Protein AF-A0A947BMR1-F1 (afdb_monomer)

Radius of gyration: 19.48 Å; Cα contacts (8 Å, |Δi|>4): 293; chains: 1; bounding box: 46×39×47 Å

Structure (mmCIF, N/CA/C/O backbone):
data_AF-A0A947BMR1-F1
#
_entry.id   AF-A0A947BMR1-F1
#
loop_
_atom_site.group_PDB
_atom_site.id
_atom_site.type_symbol
_atom_site.label_ato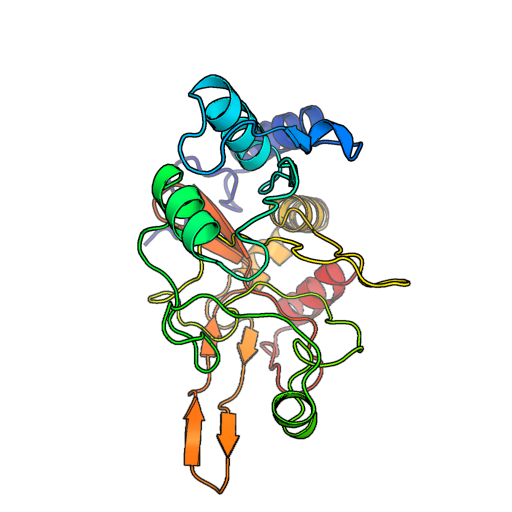m_id
_atom_site.label_alt_id
_atom_site.label_comp_id
_atom_site.label_asym_id
_atom_site.label_entity_id
_atom_site.label_seq_id
_atom_site.pdbx_PDB_ins_code
_atom_site.Cartn_x
_atom_site.Cartn_y
_atom_site.Cartn_z
_atom_site.occupancy
_atom_site.B_iso_or_equiv
_atom_site.auth_seq_id
_atom_site.auth_comp_id
_atom_site.auth_asym_id
_atom_site.auth_atom_id
_atom_site.pdbx_PDB_model_num
ATOM 1 N N . MET A 1 1 ? 6.492 15.135 -19.370 1.00 41.31 1 MET A N 1
ATOM 2 C CA . MET A 1 1 ? 6.427 15.771 -18.036 1.00 41.31 1 MET A CA 1
ATOM 3 C C . MET A 1 1 ? 7.288 14.929 -17.127 1.00 41.31 1 MET A C 1
ATOM 5 O O . MET A 1 1 ? 7.218 13.714 -17.271 1.00 41.31 1 MET A O 1
ATOM 9 N N . ASN A 1 2 ? 8.126 15.537 -16.286 1.00 49.12 2 ASN A N 1
ATOM 10 C CA . ASN A 1 2 ? 8.910 14.772 -15.316 1.00 49.12 2 ASN A CA 1
ATOM 11 C C . ASN A 1 2 ? 7.939 13.950 -14.462 1.00 49.12 2 ASN A C 1
ATOM 13 O O . ASN A 1 2 ? 6.995 14.509 -13.910 1.00 49.12 2 ASN A O 1
ATOM 17 N N . GLN A 1 3 ? 8.139 12.631 -14.426 1.00 71.06 3 GLN A N 1
ATOM 18 C CA . GLN A 1 3 ? 7.319 11.690 -13.655 1.00 71.06 3 GLN A CA 1
ATOM 19 C C . GLN A 1 3 ? 7.464 11.914 -12.139 1.00 71.06 3 GLN A C 1
ATOM 21 O O . GLN A 1 3 ? 6.639 11.432 -11.373 1.00 71.06 3 GLN A O 1
ATOM 26 N N . TYR A 1 4 ? 8.480 12.677 -11.724 1.00 85.06 4 TYR A N 1
ATOM 27 C CA . TYR A 1 4 ? 8.869 12.869 -10.334 1.00 85.06 4 TYR A CA 1
ATOM 28 C C . TYR A 1 4 ? 8.969 14.361 -9.973 1.00 85.06 4 TYR A C 1
ATOM 30 O O . TYR A 1 4 ? 9.432 15.156 -10.804 1.00 85.06 4 TYR A O 1
ATOM 38 N N . PRO A 1 5 ? 8.593 14.747 -8.740 1.00 87.00 5 PRO A N 1
ATOM 39 C CA . PRO A 1 5 ? 8.895 16.062 -8.171 1.00 87.00 5 PRO A CA 1
ATOM 40 C C . PRO A 1 5 ? 10.403 16.395 -8.165 1.00 87.00 5 PRO A C 1
ATOM 42 O O . PRO A 1 5 ? 11.251 15.504 -8.120 1.00 87.00 5 PRO A O 1
ATOM 45 N N . GLU A 1 6 ? 10.749 17.692 -8.180 1.00 78.50 6 GLU A N 1
ATOM 46 C CA . GLU A 1 6 ? 12.112 18.222 -8.427 1.00 78.50 6 GLU A CA 1
ATOM 47 C C . GLU A 1 6 ? 13.196 17.711 -7.452 1.00 78.50 6 GLU A C 1
ATOM 49 O O . GLU A 1 6 ? 14.363 17.642 -7.819 1.00 78.50 6 GLU A O 1
ATOM 54 N N . ASN A 1 7 ? 12.824 17.273 -6.245 1.00 89.12 7 ASN A N 1
ATOM 55 C CA . ASN A 1 7 ? 13.747 16.734 -5.235 1.00 89.12 7 ASN A CA 1
ATOM 56 C C . ASN A 1 7 ? 13.321 15.361 -4.696 1.00 89.12 7 ASN A C 1
ATOM 58 O O . ASN A 1 7 ? 13.707 14.984 -3.590 1.00 89.12 7 ASN A O 1
ATOM 62 N N . SER A 1 8 ? 12.524 14.627 -5.471 1.00 94.12 8 SER A N 1
ATOM 63 C CA . SER A 1 8 ? 11.959 13.356 -5.031 1.00 94.12 8 SER A CA 1
ATOM 64 C C . SER A 1 8 ? 13.049 12.323 -4.722 1.00 94.12 8 SER A C 1
ATOM 66 O O . SER A 1 8 ? 13.906 12.078 -5.584 1.00 94.12 8 SER A O 1
ATOM 68 N N . PRO A 1 9 ? 13.009 11.646 -3.556 1.00 96.38 9 PRO A N 1
ATOM 69 C CA . PRO A 1 9 ? 13.865 10.492 -3.298 1.00 96.38 9 PRO A CA 1
ATOM 70 C C . PRO A 1 9 ? 13.486 9.296 -4.176 1.00 96.38 9 PRO A C 1
ATOM 72 O O . PRO A 1 9 ? 14.260 8.347 -4.274 1.00 96.38 9 PRO A O 1
ATOM 75 N N . PHE A 1 10 ? 12.324 9.338 -4.831 1.00 95.88 10 PHE A N 1
ATOM 76 C CA . PHE A 1 10 ? 11.832 8.303 -5.731 1.00 95.88 10 PHE A CA 1
ATOM 77 C C . PHE A 1 10 ? 12.218 8.547 -7.197 1.00 95.88 10 PHE A C 1
ATOM 79 O O . PHE A 1 10 ? 11.974 7.694 -8.041 1.00 95.88 10 PHE A O 1
ATOM 86 N N . ASN A 1 11 ? 12.866 9.674 -7.512 1.00 92.38 11 ASN A N 1
ATOM 87 C CA . ASN A 1 11 ? 13.465 9.878 -8.827 1.00 92.38 11 ASN A CA 1
ATOM 88 C C . ASN A 1 11 ? 14.727 8.991 -8.973 1.00 92.38 11 ASN A C 1
ATOM 90 O O . ASN A 1 11 ? 15.665 9.156 -8.175 1.00 92.38 11 ASN A O 1
ATOM 94 N N . PRO A 1 12 ? 14.795 8.082 -9.969 1.00 87.50 12 PRO A N 1
ATOM 95 C CA . PRO A 1 12 ? 15.972 7.243 -10.214 1.00 87.50 12 PRO A CA 1
ATOM 96 C C . PRO A 1 12 ? 17.262 8.046 -10.428 1.00 87.50 12 PRO A C 1
ATOM 98 O O . PRO A 1 12 ? 18.316 7.640 -9.943 1.00 87.50 12 PRO A O 1
ATOM 101 N N . ASP A 1 13 ? 17.166 9.236 -11.029 1.00 89.94 13 ASP A N 1
ATOM 102 C CA . ASP A 1 13 ? 18.317 10.106 -11.310 1.00 89.94 13 ASP A CA 1
ATOM 103 C C . ASP A 1 13 ? 18.795 10.919 -10.088 1.00 89.94 13 ASP A C 1
ATOM 105 O O . ASP A 1 13 ? 19.852 11.554 -10.131 1.00 89.94 13 ASP A O 1
ATOM 109 N N . ASN A 1 14 ? 18.036 10.935 -8.983 1.00 94.06 14 ASN A N 1
ATOM 110 C CA . ASN A 1 14 ? 18.360 11.724 -7.789 1.00 94.06 14 ASN A CA 1
ATOM 111 C C . ASN A 1 14 ? 18.933 10.862 -6.658 1.00 94.06 14 ASN A C 1
ATOM 113 O O . ASN A 1 14 ? 18.299 10.620 -5.627 1.00 94.06 14 ASN A O 1
ATOM 117 N N . GLU A 1 15 ? 20.172 10.418 -6.847 1.00 95.38 15 GLU A N 1
ATOM 118 C CA . GLU A 1 15 ? 20.857 9.544 -5.892 1.00 95.38 15 GLU A CA 1
ATOM 119 C C . GLU A 1 15 ? 21.044 10.197 -4.512 1.00 95.38 15 GLU A C 1
ATOM 121 O O . GLU A 1 15 ? 20.886 9.552 -3.478 1.00 95.38 15 GLU A O 1
ATOM 126 N N . SER A 1 16 ? 21.322 11.503 -4.461 1.00 97.06 16 SER A N 1
ATOM 127 C CA . SER A 1 16 ? 21.524 12.195 -3.182 1.00 97.06 16 SER A CA 1
ATOM 128 C C . SER A 1 16 ? 20.248 12.239 -2.337 1.00 97.06 16 SER A C 1
ATOM 130 O O . SER A 1 16 ? 20.323 12.039 -1.121 1.00 97.06 16 SER A O 1
ATOM 132 N N . ALA A 1 17 ? 19.089 12.512 -2.948 1.00 97.00 17 ALA A N 1
ATOM 133 C CA . ALA A 1 17 ? 17.812 12.503 -2.234 1.00 97.00 17 ALA A CA 1
ATOM 134 C C . ALA A 1 17 ? 17.467 11.089 -1.756 1.00 97.00 17 ALA A C 1
ATOM 136 O O . ALA A 1 17 ? 17.065 10.912 -0.604 1.00 97.00 17 ALA A O 1
ATOM 137 N N . TYR A 1 18 ? 17.708 10.083 -2.602 1.00 97.69 18 TYR A N 1
ATOM 138 C CA . TYR A 1 18 ? 17.521 8.681 -2.248 1.00 97.69 18 TYR A CA 1
ATOM 139 C C . TYR A 1 18 ? 18.357 8.265 -1.040 1.00 97.69 18 TYR A C 1
ATOM 141 O O . TYR A 1 18 ? 17.801 7.756 -0.073 1.00 97.69 18 TYR A O 1
ATOM 149 N N . LEU A 1 19 ? 19.668 8.519 -1.042 1.00 98.06 19 LEU A N 1
ATOM 150 C CA . LEU A 1 19 ? 20.550 8.116 0.057 1.00 98.06 19 LEU A CA 1
ATOM 151 C C . LEU A 1 19 ? 20.174 8.788 1.384 1.00 98.06 19 LEU A C 1
ATOM 153 O O . LEU A 1 19 ? 20.246 8.152 2.441 1.00 98.06 19 LEU A O 1
ATOM 157 N N . HIS A 1 20 ? 19.742 10.052 1.340 1.00 98.00 20 HIS A N 1
ATOM 158 C CA . HIS A 1 20 ? 19.253 10.757 2.523 1.00 98.00 20 HIS A CA 1
ATOM 159 C C . HIS A 1 20 ? 17.955 10.134 3.054 1.00 98.00 20 HIS A C 1
ATOM 161 O O . HIS A 1 20 ? 17.880 9.771 4.230 1.00 98.00 20 HIS A O 1
ATOM 167 N N . TRP A 1 21 ? 16.960 9.956 2.181 1.00 97.56 21 TRP A N 1
ATOM 168 C CA . TRP A 1 21 ? 15.691 9.317 2.527 1.00 97.56 21 TRP A CA 1
ATOM 169 C C . TRP A 1 21 ? 15.897 7.895 3.052 1.00 97.56 21 TRP A C 1
ATOM 171 O O . TRP A 1 21 ? 15.414 7.575 4.132 1.00 97.56 21 TRP A O 1
ATOM 181 N N . ARG A 1 22 ? 16.694 7.079 2.357 1.00 98.12 22 ARG A N 1
ATOM 182 C CA . ARG A 1 22 ? 17.047 5.702 2.725 1.00 98.12 22 ARG A CA 1
ATOM 183 C C . ARG A 1 22 ? 17.645 5.636 4.124 1.00 98.12 22 ARG A C 1
ATOM 185 O O . ARG A 1 22 ? 17.226 4.815 4.934 1.00 98.12 22 ARG A O 1
ATOM 192 N N . THR A 1 23 ? 18.618 6.500 4.418 1.00 98.31 23 THR A N 1
ATOM 193 C CA . THR A 1 23 ? 19.263 6.548 5.739 1.00 98.31 23 THR A CA 1
ATOM 194 C C . THR A 1 23 ? 18.242 6.853 6.831 1.00 98.31 23 THR A C 1
ATOM 196 O O . THR A 1 23 ? 18.197 6.152 7.840 1.00 98.31 23 THR A O 1
ATOM 199 N N . ASN A 1 24 ? 17.383 7.850 6.610 1.00 97.19 24 ASN A N 1
ATOM 200 C CA . ASN A 1 24 ? 16.339 8.212 7.565 1.00 97.19 24 ASN A CA 1
ATOM 201 C C . ASN A 1 24 ? 15.288 7.103 7.715 1.00 97.19 24 ASN A C 1
ATOM 203 O O . ASN A 1 24 ? 14.894 6.797 8.838 1.00 97.19 24 ASN A O 1
ATOM 207 N N . LYS A 1 25 ? 14.854 6.485 6.611 1.00 97.31 25 LYS A N 1
ATOM 208 C CA . LYS A 1 25 ? 13.867 5.402 6.596 1.00 97.31 25 LYS A CA 1
ATOM 209 C C . LYS A 1 25 ? 14.371 4.212 7.403 1.00 97.31 25 LYS A C 1
ATOM 211 O O . LYS A 1 25 ? 13.710 3.806 8.347 1.00 97.31 25 LYS A O 1
ATOM 216 N N . LEU A 1 26 ? 15.580 3.724 7.114 1.00 97.31 26 LEU A N 1
ATOM 217 C CA . LEU A 1 26 ? 16.174 2.585 7.823 1.00 97.31 26 LEU A CA 1
ATOM 218 C C . LEU A 1 26 ? 16.438 2.875 9.306 1.00 97.31 26 LEU A C 1
ATOM 220 O O . LEU A 1 26 ? 16.263 1.987 10.133 1.00 97.31 26 LEU A O 1
ATOM 224 N N . ALA A 1 27 ? 16.845 4.099 9.655 1.00 96.88 27 ALA A N 1
ATOM 225 C CA . ALA A 1 27 ? 17.116 4.470 11.045 1.00 96.88 27 ALA A CA 1
ATOM 226 C C . ALA A 1 27 ? 15.850 4.568 11.914 1.00 96.88 27 ALA A C 1
ATOM 228 O O . ALA A 1 27 ? 15.947 4.434 13.131 1.00 96.88 27 ALA A O 1
ATOM 229 N N . ASN A 1 28 ? 14.687 4.820 11.304 1.00 95.31 28 ASN A N 1
ATOM 230 C CA . ASN A 1 28 ? 13.420 5.035 12.008 1.00 95.31 28 ASN A CA 1
ATOM 231 C C . ASN A 1 28 ? 12.367 3.950 11.721 1.00 95.31 28 ASN A C 1
ATOM 233 O O . ASN A 1 28 ? 11.241 4.069 12.201 1.00 95.31 28 ASN A O 1
ATOM 237 N N . HIS A 1 29 ? 12.691 2.925 10.925 1.00 96.44 29 HIS A N 1
ATOM 238 C CA . HIS A 1 29 ? 11.741 1.867 10.596 1.00 96.44 29 HIS A CA 1
ATOM 239 C C . HIS A 1 29 ? 11.467 0.998 11.837 1.00 96.44 29 HIS A C 1
ATOM 241 O O . HIS A 1 29 ? 12.424 0.516 12.449 1.00 96.44 29 HIS A O 1
ATOM 247 N N . PRO A 1 30 ? 10.194 0.742 12.187 1.00 95.31 30 PRO A N 1
ATOM 248 C CA . PRO A 1 30 ? 9.838 -0.115 13.309 1.00 95.31 30 PRO A CA 1
ATOM 249 C C . PRO A 1 30 ? 10.407 -1.530 13.171 1.00 95.31 30 PRO A C 1
ATOM 251 O O . PRO A 1 30 ? 10.386 -2.118 12.086 1.00 95.31 30 PRO A O 1
ATOM 254 N N . VAL A 1 31 ? 10.896 -2.097 14.269 1.00 93.88 31 VAL A N 1
ATOM 255 C CA . VAL A 1 31 ? 11.492 -3.446 14.317 1.00 93.88 31 VAL A CA 1
ATOM 256 C C . VAL A 1 31 ? 10.708 -4.416 15.197 1.00 93.88 31 VAL A C 1
ATOM 258 O O . VAL A 1 31 ? 10.936 -5.624 15.125 1.00 93.88 31 VAL A O 1
ATOM 261 N N . VAL A 1 32 ? 9.764 -3.914 15.998 1.00 94.69 32 VAL A N 1
ATOM 262 C CA . VAL A 1 32 ? 8.856 -4.725 16.824 1.00 94.69 32 VAL A CA 1
ATOM 263 C C . VAL A 1 32 ? 7.409 -4.250 16.701 1.00 94.69 32 VAL A C 1
ATOM 265 O O . VAL A 1 32 ? 7.134 -3.101 16.361 1.00 94.69 32 VAL A O 1
ATOM 268 N N . PHE A 1 33 ? 6.461 -5.142 16.983 1.00 92.25 33 PHE A N 1
ATOM 269 C CA . PHE A 1 33 ? 5.030 -4.876 16.820 1.00 92.25 33 PHE A CA 1
ATOM 270 C C . PHE A 1 33 ? 4.537 -3.704 17.683 1.00 92.25 33 PHE A C 1
ATOM 272 O O . PHE A 1 33 ? 3.719 -2.899 17.242 1.00 92.25 33 PHE A O 1
ATOM 279 N N . GLU A 1 34 ? 5.051 -3.577 18.904 1.00 95.88 34 GLU A N 1
ATOM 280 C CA . GLU A 1 34 ? 4.648 -2.557 19.874 1.00 95.88 34 GLU A CA 1
ATOM 281 C C . GLU A 1 34 ? 4.950 -1.135 19.384 1.00 95.88 34 GLU A C 1
ATOM 283 O O . GLU A 1 34 ? 4.245 -0.191 19.739 1.00 95.88 34 GLU A O 1
ATOM 288 N N . GLU A 1 35 ? 5.947 -0.975 18.513 1.00 96.19 35 GLU A N 1
ATOM 289 C CA . GLU A 1 35 ? 6.266 0.304 17.876 1.00 96.19 35 GLU A CA 1
ATOM 290 C C . GLU A 1 35 ? 5.202 0.729 16.857 1.00 96.19 35 GLU A C 1
ATOM 292 O O . GLU A 1 35 ? 5.144 1.904 16.503 1.00 96.19 35 GLU A O 1
ATOM 297 N N . LEU A 1 36 ? 4.303 -0.169 16.442 1.00 96.44 36 LEU A N 1
ATOM 298 C CA . LEU A 1 36 ? 3.161 0.133 15.574 1.00 96.44 36 LEU A CA 1
ATOM 299 C C . LEU A 1 36 ? 1.854 0.346 16.344 1.00 96.44 36 LEU A C 1
ATOM 301 O O . LEU A 1 36 ? 0.910 0.894 15.776 1.00 96.44 36 LEU A O 1
ATOM 305 N N . LEU A 1 37 ? 1.788 -0.070 17.611 1.00 97.75 37 LEU A N 1
ATOM 306 C CA . LEU A 1 37 ? 0.548 -0.108 18.381 1.00 97.75 37 LEU A CA 1
ATOM 307 C C . LEU A 1 37 ? 0.193 1.261 18.987 1.00 97.75 37 LEU A C 1
ATOM 309 O O . LEU A 1 37 ? 1.026 1.918 19.613 1.00 97.75 37 LEU A O 1
ATOM 313 N N . VAL A 1 38 ? -1.067 1.670 18.842 1.00 98.19 38 VAL A N 1
ATOM 314 C CA . VAL A 1 38 ? -1.667 2.835 19.510 1.00 98.19 38 VAL A CA 1
ATOM 315 C C . VAL A 1 38 ? -2.972 2.418 20.176 1.00 98.19 38 VAL A C 1
ATOM 317 O O . VAL A 1 38 ? -3.867 1.877 19.529 1.00 98.19 38 VAL A O 1
ATOM 320 N N . ASN A 1 39 ? -3.110 2.700 21.467 1.00 97.81 39 ASN A N 1
ATOM 321 C CA . ASN A 1 39 ? -4.391 2.545 22.147 1.00 97.81 39 ASN A CA 1
ATOM 322 C C . ASN A 1 39 ? -5.248 3.782 21.881 1.00 97.81 39 ASN A C 1
ATOM 324 O O . ASN A 1 39 ? -4.783 4.896 22.103 1.00 97.81 39 ASN A O 1
ATOM 328 N N . ILE A 1 40 ? -6.478 3.574 21.420 1.00 97.31 40 ILE A N 1
ATOM 329 C CA . ILE A 1 40 ? -7.480 4.623 21.241 1.00 97.31 40 ILE A CA 1
ATOM 330 C C . ILE A 1 40 ? -8.558 4.421 22.307 1.00 97.31 40 ILE A C 1
ATOM 332 O O . ILE A 1 40 ? -9.222 3.381 22.351 1.00 97.31 40 ILE A O 1
ATOM 336 N N . GLU A 1 41 ? -8.753 5.420 23.162 1.00 95.12 41 GLU A N 1
ATOM 337 C CA . GLU A 1 41 ? -9.757 5.376 24.228 1.00 95.12 41 GLU A CA 1
ATOM 338 C C . GLU A 1 41 ? -11.183 5.515 23.681 1.00 95.12 41 GLU A C 1
ATOM 340 O O . GLU A 1 41 ? -12.081 4.790 24.113 1.00 95.12 41 GLU A O 1
ATOM 345 N N . ASN A 1 42 ? -11.398 6.415 22.714 1.00 93.06 42 ASN A N 1
ATOM 346 C CA . ASN A 1 42 ? -12.702 6.637 22.091 1.00 93.06 42 ASN A CA 1
ATOM 347 C C . ASN A 1 42 ? -12.588 6.751 20.558 1.00 93.06 42 ASN A C 1
ATOM 349 O O . ASN A 1 42 ? -12.184 7.802 20.061 1.00 93.06 42 ASN A O 1
ATOM 353 N N . PRO A 1 43 ? -12.998 5.730 19.778 1.00 92.62 43 PRO A N 1
ATOM 354 C CA . PRO A 1 43 ? -12.886 5.774 18.318 1.00 92.62 43 PRO A CA 1
ATOM 355 C C . PRO A 1 43 ? -13.783 6.831 17.657 1.00 92.62 43 PRO A C 1
ATOM 357 O O . PRO A 1 43 ? -13.511 7.233 16.530 1.00 92.62 43 PRO A O 1
ATOM 360 N N . PHE A 1 44 ? -14.817 7.324 18.346 1.00 93.25 44 PHE A N 1
ATOM 361 C CA . PHE A 1 44 ? -15.689 8.392 17.844 1.00 93.25 44 PHE A CA 1
ATOM 362 C C . PHE A 1 44 ? -15.121 9.801 18.078 1.00 93.25 44 PHE A C 1
ATOM 364 O O . PHE A 1 44 ? -15.652 10.771 17.546 1.00 93.25 44 PHE A O 1
ATOM 371 N N . ALA A 1 45 ? -14.084 9.928 18.909 1.00 95.06 45 ALA A N 1
ATOM 372 C CA . ALA A 1 45 ? -13.436 11.196 19.224 1.00 95.06 45 ALA A CA 1
ATOM 373 C C . ALA A 1 45 ? -11.982 10.937 19.641 1.00 95.06 45 ALA A C 1
ATOM 375 O O . ALA A 1 45 ? -11.638 11.006 20.824 1.00 95.06 45 ALA A O 1
ATO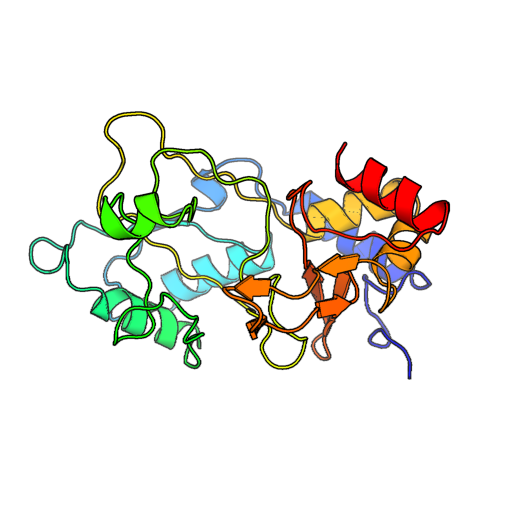M 376 N N . VAL A 1 46 ? -11.151 10.603 18.656 1.00 97.31 46 VAL A N 1
ATOM 377 C CA . VAL A 1 46 ? -9.716 10.375 18.826 1.00 97.31 46 VAL A CA 1
ATOM 378 C C . VAL A 1 46 ? -9.068 11.680 19.279 1.00 97.31 46 VAL A C 1
ATOM 380 O O . VAL A 1 46 ? -9.252 12.729 18.658 1.00 97.31 46 VAL A O 1
ATOM 383 N N . SER A 1 47 ? -8.311 11.626 20.369 1.00 98.38 47 SER A N 1
ATOM 384 C CA . SER A 1 47 ? -7.584 12.791 20.871 1.00 98.38 47 SER A CA 1
ATOM 385 C C . SER A 1 47 ? -6.469 13.213 19.912 1.00 98.38 47 SER A C 1
ATOM 387 O O . SER A 1 47 ? -5.924 12.399 19.164 1.00 98.38 47 SER A O 1
ATOM 389 N N . ASP A 1 48 ? -6.054 14.481 19.982 1.00 98.25 48 ASP A N 1
ATOM 390 C CA . ASP A 1 48 ? -4.935 14.985 19.173 1.00 98.25 48 ASP A CA 1
ATOM 391 C C . ASP A 1 48 ? -3.648 14.177 19.399 1.00 98.25 48 ASP A C 1
ATOM 393 O O . ASP A 1 48 ? -2.883 13.943 18.465 1.00 98.25 48 ASP A O 1
ATOM 397 N N . GLN A 1 49 ? -3.429 13.700 20.628 1.00 98.44 49 GLN A N 1
ATOM 398 C CA . GLN A 1 49 ? -2.273 12.878 20.971 1.00 98.44 49 GLN A CA 1
ATOM 399 C C . GLN A 1 49 ? -2.324 11.500 20.296 1.00 98.44 49 GLN A C 1
ATOM 401 O O . GLN A 1 49 ? -1.339 11.090 19.685 1.00 98.44 49 GLN A O 1
ATOM 406 N N . GLU A 1 50 ? -3.452 10.791 20.379 1.00 98.50 50 GLU A N 1
ATOM 407 C CA . GLU A 1 50 ? -3.635 9.483 19.726 1.00 98.50 50 GLU A CA 1
ATOM 408 C C . GLU A 1 50 ? -3.548 9.618 18.200 1.00 98.50 50 GLU A C 1
ATOM 410 O O . GLU A 1 50 ? -2.880 8.828 17.530 1.00 98.50 50 GLU A O 1
ATOM 415 N N . LYS A 1 51 ? -4.162 10.669 17.646 1.00 98.19 51 LYS A N 1
ATOM 416 C CA . LYS A 1 51 ? -4.114 10.975 16.215 1.00 98.19 51 LYS A CA 1
ATOM 417 C C . LYS A 1 51 ? -2.686 11.236 15.744 1.00 98.19 51 LYS A C 1
ATOM 419 O O . LYS A 1 51 ? -2.279 10.682 14.725 1.00 98.19 51 LYS A O 1
ATOM 424 N N . GLN A 1 52 ? -1.916 12.036 16.482 1.00 98.25 52 GLN A N 1
ATOM 425 C CA . GLN A 1 52 ? -0.517 12.300 16.153 1.00 98.25 52 GLN A CA 1
ATOM 426 C C . GLN A 1 52 ? 0.319 11.015 16.199 1.00 98.25 52 GLN A C 1
ATOM 428 O O . GLN A 1 52 ? 1.075 10.760 15.267 1.00 98.25 52 GLN A O 1
ATOM 433 N N . GLN A 1 53 ? 0.128 10.164 17.213 1.00 98.12 53 GLN A N 1
ATOM 434 C CA . GLN A 1 53 ? 0.832 8.879 17.310 1.00 98.12 53 GLN A CA 1
ATOM 435 C C . GLN A 1 53 ? 0.554 7.962 16.115 1.00 98.12 53 GLN A C 1
ATOM 437 O O . 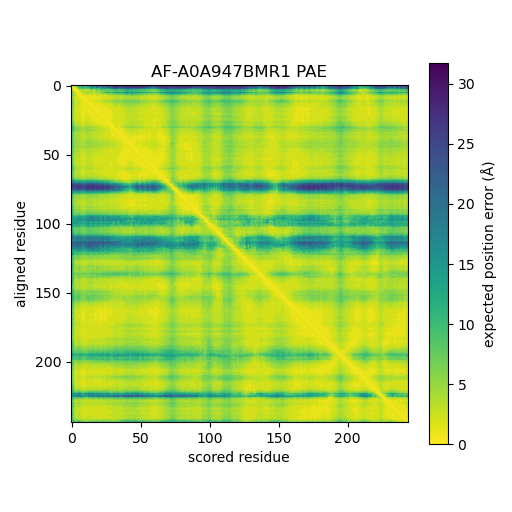GLN A 1 53 ? 1.479 7.339 15.598 1.00 98.12 53 GLN A O 1
ATOM 442 N N . LEU A 1 54 ? -0.700 7.879 15.661 1.00 98.25 54 LEU A N 1
ATOM 443 C CA . LEU A 1 54 ? -1.062 7.101 14.474 1.00 98.25 54 LEU A CA 1
ATOM 444 C C . LEU A 1 54 ? -0.411 7.674 13.212 1.00 98.25 54 LEU A C 1
ATOM 446 O O . LEU A 1 54 ? 0.193 6.933 12.440 1.00 98.25 54 LEU A O 1
ATOM 450 N N . LEU A 1 55 ? -0.492 8.992 13.021 1.00 97.31 55 LEU A N 1
ATOM 451 C CA . LEU A 1 55 ? 0.085 9.665 11.856 1.00 97.31 55 LEU A CA 1
ATOM 452 C C . LEU A 1 55 ? 1.611 9.552 11.808 1.00 97.31 55 LEU A C 1
ATOM 454 O O . LEU A 1 55 ? 2.163 9.380 10.725 1.00 97.31 55 LEU A O 1
ATOM 458 N N . ASP A 1 56 ? 2.295 9.630 12.948 1.00 96.69 56 ASP A N 1
ATOM 459 C CA . ASP A 1 56 ? 3.752 9.489 13.012 1.00 96.69 56 ASP A CA 1
ATOM 460 C C . ASP A 1 56 ? 4.196 8.087 12.589 1.00 96.69 56 ASP A C 1
ATOM 462 O O . ASP A 1 56 ? 5.121 7.952 11.790 1.00 96.69 56 ASP A O 1
ATOM 466 N N . LYS A 1 57 ? 3.485 7.047 13.038 1.00 97.31 57 LYS A N 1
ATOM 467 C CA . LYS A 1 57 ? 3.753 5.657 12.639 1.00 97.31 57 LYS A CA 1
ATOM 468 C C . LYS A 1 57 ? 3.490 5.434 11.149 1.00 97.31 57 LYS A C 1
ATOM 470 O O . LYS A 1 57 ? 4.348 4.888 10.457 1.00 97.31 57 LYS A O 1
ATOM 475 N N . ILE A 1 58 ? 2.367 5.947 10.633 1.00 96.31 58 ILE A N 1
ATOM 476 C CA . ILE A 1 58 ? 2.040 5.880 9.199 1.00 96.31 58 ILE A CA 1
ATOM 477 C C . ILE A 1 58 ? 3.120 6.580 8.366 1.00 96.31 58 ILE A C 1
ATOM 479 O O . ILE A 1 58 ? 3.564 6.029 7.368 1.00 96.31 58 ILE A O 1
ATOM 483 N N . LYS A 1 59 ? 3.614 7.748 8.789 1.00 94.19 59 LYS A N 1
ATOM 484 C CA . LYS A 1 59 ? 4.720 8.433 8.096 1.00 94.19 59 LYS A CA 1
ATOM 485 C C . LYS A 1 59 ? 6.033 7.650 8.139 1.00 94.19 59 LYS A C 1
ATOM 487 O O . LYS A 1 59 ? 6.823 7.742 7.209 1.00 94.19 59 LYS A O 1
ATOM 492 N N . GLN A 1 60 ? 6.292 6.913 9.217 1.00 94.44 60 GLN A N 1
ATOM 493 C CA . GLN A 1 60 ? 7.525 6.138 9.370 1.00 94.44 60 GLN A CA 1
ATOM 494 C C . GLN A 1 60 ? 7.520 4.856 8.530 1.00 94.44 60 GLN A C 1
ATOM 496 O O . GLN A 1 60 ? 8.549 4.521 7.946 1.00 94.44 60 GLN A O 1
ATOM 501 N N . CYS A 1 61 ? 6.389 4.149 8.443 1.00 95.62 61 CYS A N 1
ATOM 502 C CA . CYS A 1 61 ? 6.337 2.790 7.880 1.00 95.62 61 CYS A CA 1
ATOM 503 C C . CYS A 1 61 ? 5.071 2.455 7.069 1.00 95.62 61 CYS A C 1
ATOM 505 O O . CYS A 1 61 ? 4.733 1.287 6.892 1.00 95.62 61 CYS A O 1
ATOM 507 N N . ASN A 1 62 ? 4.339 3.470 6.604 1.00 96.69 62 ASN A N 1
ATOM 508 C CA . ASN A 1 62 ? 3.105 3.346 5.818 1.00 96.69 62 ASN A CA 1
ATOM 509 C C . ASN A 1 62 ? 1.940 2.618 6.514 1.00 96.69 62 ASN A C 1
ATOM 511 O O . ASN A 1 62 ? 0.924 2.324 5.885 1.00 96.69 62 ASN A O 1
ATOM 515 N N . MET A 1 63 ? 2.037 2.362 7.822 1.00 96.62 63 MET A N 1
ATOM 516 C CA . MET A 1 63 ? 0.979 1.713 8.594 1.00 96.62 63 MET A CA 1
ATOM 517 C C . MET A 1 63 ? 0.990 2.102 10.075 1.00 96.62 63 MET A C 1
ATOM 519 O O . MET A 1 63 ? 1.978 2.593 10.614 1.00 96.62 63 MET A O 1
ATOM 523 N N . ALA A 1 64 ? -0.129 1.838 10.744 1.00 97.62 64 ALA A N 1
ATOM 524 C CA . ALA A 1 64 ? -0.234 1.823 12.196 1.00 97.62 64 ALA A CA 1
ATOM 525 C C . ALA A 1 64 ? -1.252 0.758 12.615 1.00 97.62 64 ALA A C 1
ATOM 527 O O . ALA A 1 64 ? -2.201 0.473 11.882 1.00 97.62 64 ALA A O 1
ATOM 528 N N . ILE A 1 65 ? -1.069 0.188 13.804 1.00 97.31 65 ILE A N 1
ATOM 529 C CA . ILE A 1 65 ? -2.017 -0.741 14.414 1.00 97.31 65 ILE A CA 1
ATOM 530 C C . ILE A 1 65 ? -2.681 -0.018 15.573 1.00 97.31 65 ILE A C 1
ATOM 532 O O . ILE A 1 65 ? -2.005 0.528 16.439 1.00 97.31 65 ILE A O 1
ATOM 536 N N . TYR A 1 66 ? -4.007 -0.013 15.610 1.00 97.06 66 TYR A N 1
ATOM 537 C CA . TYR A 1 66 ? -4.737 0.560 16.730 1.00 97.06 66 TYR A CA 1
ATOM 538 C C . TYR A 1 66 ? -5.456 -0.519 17.529 1.00 97.06 66 TYR A C 1
ATOM 540 O O . TYR A 1 66 ? -5.845 -1.563 17.002 1.00 97.06 66 TYR A O 1
ATOM 548 N N . GLN A 1 67 ? -5.661 -0.237 18.809 1.00 95.88 67 GLN A N 1
ATOM 549 C CA . GLN A 1 67 ? -6.445 -1.063 19.709 1.00 95.88 67 GLN A CA 1
ATOM 550 C C . GLN A 1 67 ? -7.483 -0.198 20.417 1.00 95.88 67 GLN A C 1
ATOM 552 O O . GLN A 1 67 ? -7.171 0.874 20.927 1.00 95.88 67 GLN A O 1
ATOM 557 N N . ILE A 1 68 ? -8.722 -0.684 20.453 1.00 93.12 68 ILE A N 1
ATOM 558 C CA . ILE A 1 68 ? -9.824 -0.086 21.211 1.00 93.12 68 ILE A CA 1
ATOM 559 C C . ILE A 1 68 ? -10.329 -1.079 22.250 1.00 93.12 68 ILE A C 1
ATOM 561 O O . ILE A 1 68 ? -10.160 -2.294 22.110 1.00 93.12 68 ILE A O 1
ATOM 565 N N . LYS A 1 69 ? -10.995 -0.566 23.285 1.00 89.00 69 LYS A N 1
ATOM 566 C CA . LYS A 1 69 ? -11.792 -1.410 24.181 1.00 89.00 69 LYS A CA 1
ATOM 567 C C . LYS A 1 69 ? -12.949 -2.040 23.387 1.00 89.00 69 LYS A C 1
ATOM 569 O O . LYS A 1 69 ? -13.498 -1.368 22.511 1.00 89.00 69 LYS A O 1
ATOM 574 N N . PRO A 1 70 ? -13.339 -3.295 23.683 1.00 81.94 70 PRO A N 1
ATOM 575 C CA . PRO A 1 70 ? -14.484 -3.921 23.034 1.00 81.94 70 PRO A CA 1
ATOM 576 C C . PRO A 1 70 ? -15.724 -3.032 23.122 1.00 81.94 70 PRO A C 1
ATOM 578 O O . PRO A 1 70 ? -16.111 -2.586 24.203 1.00 81.94 70 PRO A O 1
ATOM 581 N N . LEU A 1 71 ? -16.359 -2.781 21.980 1.00 77.12 71 LEU A N 1
ATOM 582 C CA . LEU A 1 71 ? -17.590 -2.007 21.928 1.00 77.12 71 LEU A CA 1
ATOM 583 C C . LEU A 1 71 ? -18.761 -2.926 22.305 1.00 77.12 71 LEU A C 1
ATOM 585 O O . LEU A 1 71 ? -19.394 -3.527 21.440 1.00 77.12 71 LEU A O 1
ATOM 589 N N . GLU A 1 72 ? -19.054 -3.050 23.603 1.00 66.62 72 GLU A N 1
ATOM 590 C CA . GLU A 1 72 ? -20.045 -3.997 24.160 1.00 66.62 72 GLU A CA 1
ATOM 591 C C . GLU A 1 72 ? -21.457 -3.904 23.536 1.00 66.62 72 GLU A C 1
ATOM 593 O O . GLU A 1 72 ? -22.239 -4.846 23.645 1.00 66.62 72 GLU A O 1
ATOM 598 N N . LYS A 1 73 ? -21.797 -2.789 22.868 1.00 58.44 73 LYS A N 1
ATOM 599 C CA . LYS A 1 73 ? -23.101 -2.550 22.218 1.00 58.44 73 LYS A CA 1
ATOM 600 C C . LYS A 1 73 ? -23.060 -2.412 20.689 1.00 58.44 73 LYS A C 1
ATOM 602 O O . LYS A 1 73 ? -24.112 -2.220 20.091 1.00 58.44 73 LYS A O 1
ATOM 607 N N . HIS A 1 74 ? -21.884 -2.512 20.066 1.00 56.34 74 HIS A N 1
ATOM 608 C CA . HIS A 1 74 ? -21.673 -2.127 18.661 1.00 56.34 74 HIS A CA 1
ATOM 609 C C . HIS A 1 74 ? -20.822 -3.135 17.874 1.00 56.34 74 HIS A C 1
ATOM 611 O O . HIS A 1 74 ? -20.252 -2.781 16.852 1.00 56.34 74 HIS A O 1
ATOM 617 N N . ALA A 1 75 ? -20.729 -4.396 18.312 1.00 55.81 75 ALA A N 1
ATOM 618 C CA . ALA A 1 75 ? -19.901 -5.394 17.623 1.00 55.81 75 ALA A CA 1
ATOM 619 C C . ALA A 1 75 ? -20.284 -5.586 16.138 1.00 55.81 75 ALA A C 1
ATOM 621 O O . ALA A 1 75 ? -19.419 -5.861 15.316 1.00 55.81 75 ALA A O 1
ATOM 622 N N . GLU A 1 76 ? -21.557 -5.401 15.774 1.00 61.38 76 GLU A N 1
ATOM 623 C CA . GLU A 1 76 ? -22.016 -5.449 14.374 1.00 61.38 76 GLU A CA 1
ATOM 624 C C . GLU A 1 76 ? -22.182 -4.062 13.731 1.00 61.38 76 GLU A C 1
ATOM 626 O O . GLU A 1 76 ? -22.431 -3.962 12.530 1.00 61.38 76 GLU A O 1
ATOM 631 N N . ASP A 1 77 ? -22.047 -2.990 14.514 1.00 71.94 77 ASP A N 1
ATOM 632 C CA . ASP A 1 77 ? -22.215 -1.618 14.048 1.00 71.94 77 ASP A CA 1
ATOM 633 C C . ASP A 1 77 ? -20.878 -1.094 13.526 1.00 71.94 77 ASP A C 1
ATOM 635 O O . ASP A 1 77 ? -19.968 -0.747 14.276 1.00 71.94 77 ASP A O 1
ATOM 639 N N . LYS A 1 78 ? -20.764 -1.047 12.201 1.00 81.19 78 LYS A N 1
ATOM 640 C CA . LYS A 1 78 ? -19.587 -0.528 11.504 1.00 81.19 78 LYS A CA 1
ATOM 641 C C . LYS A 1 78 ? -19.505 0.997 11.523 1.00 81.19 78 LYS A C 1
ATOM 643 O O . LYS A 1 78 ? -18.507 1.536 11.053 1.00 81.19 78 LYS A O 1
ATOM 648 N N . GLY A 1 79 ? -20.514 1.700 12.042 1.00 84.06 79 GLY A N 1
ATOM 649 C CA . GLY A 1 79 ? -20.570 3.161 12.036 1.00 84.06 79 GLY A CA 1
ATOM 650 C C . GLY A 1 79 ? -19.360 3.800 12.714 1.00 84.06 79 GLY A C 1
ATOM 651 O O . GLY A 1 79 ? -18.881 4.837 12.266 1.00 84.06 79 GLY A O 1
ATOM 652 N N . PHE A 1 80 ? -18.780 3.144 13.726 1.00 87.62 80 PHE A N 1
ATOM 653 C CA . PHE A 1 80 ? -17.552 3.646 14.344 1.00 87.62 80 PHE A CA 1
ATOM 654 C C . PHE A 1 80 ? -16.352 3.648 13.383 1.00 87.62 80 PHE A C 1
ATOM 656 O O . PHE A 1 80 ? -15.469 4.481 13.551 1.00 87.62 80 PHE A O 1
ATOM 663 N N . LEU A 1 81 ? -16.292 2.743 12.394 1.00 91.31 81 LEU A N 1
ATOM 664 C CA . LEU A 1 81 ? -15.205 2.717 11.407 1.00 91.31 81 LEU A CA 1
ATOM 665 C C . LEU A 1 81 ? -15.29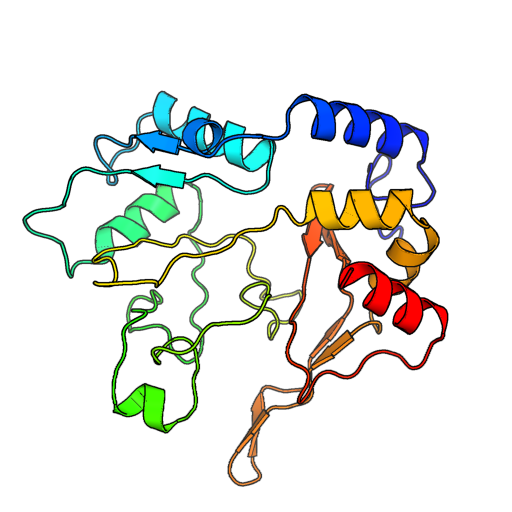8 3.892 10.449 1.00 91.31 81 LEU A C 1
ATOM 667 O O . LEU A 1 81 ? -14.273 4.488 10.130 1.00 91.31 81 LEU A O 1
ATOM 671 N N . ASP A 1 82 ? -16.513 4.236 10.027 1.00 91.06 82 ASP A N 1
ATOM 672 C CA . ASP A 1 82 ? -16.759 5.419 9.206 1.00 91.06 82 ASP A CA 1
ATOM 673 C C . ASP A 1 82 ? -16.363 6.695 9.972 1.00 91.06 82 ASP A C 1
ATOM 675 O O . ASP A 1 82 ? -15.556 7.495 9.499 1.00 91.06 82 ASP A O 1
ATOM 679 N N . GLU A 1 83 ? -16.829 6.841 11.218 1.00 93.00 83 GLU A N 1
ATOM 680 C CA . GLU A 1 83 ? -16.483 7.989 12.070 1.00 93.00 83 GLU A CA 1
ATOM 681 C C . GLU A 1 83 ? -14.986 8.059 12.402 1.00 93.00 83 GLU A C 1
ATOM 683 O O . GLU A 1 83 ? -14.395 9.142 12.396 1.00 93.00 83 GLU A O 1
ATOM 688 N N . LEU A 1 84 ? -14.337 6.919 12.644 1.00 94.69 84 LEU A N 1
ATOM 689 C CA . LEU A 1 84 ? -12.889 6.855 12.816 1.00 94.69 84 LEU A CA 1
ATOM 690 C C . LEU A 1 84 ? -12.179 7.301 11.532 1.00 94.69 84 LEU A C 1
ATOM 692 O O . LEU A 1 84 ? -11.321 8.177 11.584 1.00 94.69 84 LEU A O 1
ATOM 696 N N . GLY A 1 85 ? -12.563 6.762 10.373 1.00 95.38 85 GLY A N 1
ATOM 697 C CA . GLY A 1 85 ? -11.966 7.099 9.081 1.00 95.38 85 GLY A CA 1
ATOM 698 C C . GLY A 1 85 ? -12.072 8.587 8.735 1.00 95.38 85 GLY A C 1
ATOM 699 O O . GLY A 1 85 ? -11.074 9.202 8.343 1.00 95.38 85 GLY A O 1
ATOM 700 N N . LYS A 1 86 ? -13.238 9.207 8.954 1.00 95.81 86 LYS A N 1
ATOM 701 C CA . LYS A 1 86 ? -13.461 10.649 8.725 1.00 95.81 86 LYS A CA 1
ATOM 702 C C . LYS A 1 86 ? -12.499 11.527 9.518 1.00 95.81 86 LYS A C 1
ATOM 704 O O . LYS A 1 86 ? -12.004 12.524 8.991 1.00 95.81 86 LYS A O 1
ATOM 709 N N . GLN A 1 87 ? -12.157 11.139 10.748 1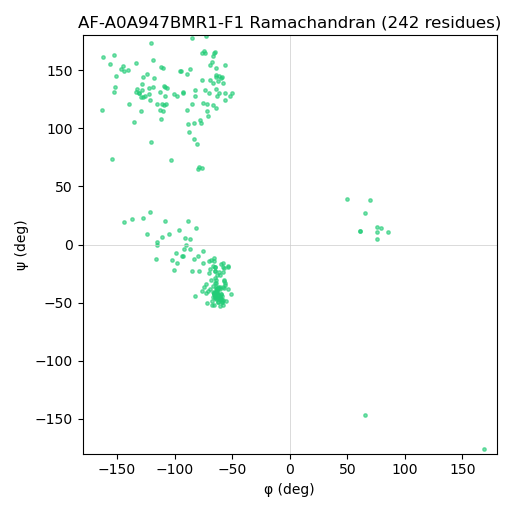.00 96.94 87 GLN A N 1
ATOM 710 C CA . GLN A 1 87 ? -11.191 11.872 11.577 1.00 96.94 87 GLN A CA 1
ATOM 711 C C . GLN A 1 87 ? -9.769 11.878 10.984 1.00 96.94 87 GLN A C 1
ATOM 713 O O . GLN A 1 87 ? -8.981 12.769 11.316 1.00 96.94 87 GLN A O 1
ATOM 718 N N . PHE A 1 88 ? -9.455 10.953 10.070 1.00 95.75 88 PHE A N 1
ATOM 719 C CA . PHE A 1 88 ? -8.205 10.889 9.297 1.00 95.75 88 PHE A CA 1
ATOM 720 C C . PHE A 1 88 ? -8.367 11.336 7.834 1.00 95.75 88 PHE A C 1
ATOM 722 O O . PHE A 1 88 ? -7.434 11.213 7.047 1.00 95.75 88 PHE A O 1
ATOM 729 N N . GLY A 1 89 ? -9.524 11.894 7.462 1.00 95.12 89 GLY A N 1
ATOM 730 C CA . GLY A 1 89 ? -9.779 12.404 6.113 1.00 95.12 89 GLY A CA 1
ATOM 731 C C . GLY A 1 89 ? -10.262 11.355 5.106 1.00 95.12 89 GLY A C 1
ATOM 732 O O . GLY A 1 89 ? -10.352 11.664 3.916 1.00 95.12 89 GLY A O 1
ATOM 733 N N . LEU A 1 90 ? -10.614 10.144 5.552 1.00 94.38 90 LEU A N 1
ATOM 734 C CA . LEU A 1 90 ? -11.130 9.068 4.698 1.00 94.38 90 LEU A CA 1
ATOM 735 C C . LEU A 1 90 ? -12.617 9.287 4.370 1.00 94.38 90 LEU A C 1
ATOM 737 O O . LEU A 1 90 ? -13.485 8.545 4.807 1.00 94.38 90 LEU A O 1
ATOM 741 N N . ASN A 1 91 ? -12.908 10.345 3.612 1.00 92.31 91 ASN A N 1
ATOM 742 C CA . ASN A 1 91 ? -14.278 10.781 3.305 1.00 92.31 91 ASN A CA 1
ATOM 743 C C . ASN A 1 91 ? -14.840 10.204 1.993 1.00 92.31 91 ASN A C 1
ATOM 745 O O . ASN A 1 91 ? -16.018 10.382 1.690 1.00 92.31 91 ASN A O 1
ATOM 749 N N . HIS A 1 92 ? -13.997 9.553 1.190 1.00 90.38 92 HIS A N 1
ATOM 750 C CA . HIS A 1 92 ? -14.352 9.010 -0.120 1.00 90.38 92 HIS A CA 1
ATOM 751 C C . HIS A 1 92 ? -14.111 7.502 -0.122 1.00 90.38 92 HIS A C 1
ATOM 753 O O . HIS A 1 92 ? -13.015 7.043 -0.440 1.00 90.38 92 HIS A O 1
ATOM 759 N N . LEU A 1 93 ? -15.131 6.746 0.284 1.00 88.75 93 LEU A N 1
ATOM 760 C CA . LEU A 1 93 ? -15.073 5.287 0.326 1.00 88.75 93 LEU A CA 1
ATOM 761 C C . LEU A 1 93 ? -15.206 4.693 -1.080 1.00 88.75 93 LEU A C 1
ATOM 763 O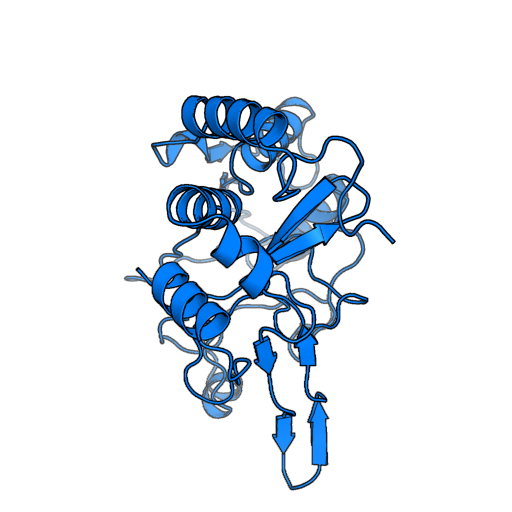 O . LEU A 1 93 ? -15.991 5.170 -1.903 1.00 88.75 93 LEU A O 1
ATOM 767 N N . ASP A 1 94 ? -14.449 3.629 -1.340 1.00 84.50 94 ASP A N 1
ATOM 768 C CA . ASP A 1 94 ? -14.549 2.864 -2.579 1.00 84.50 94 ASP A CA 1
ATOM 769 C C . ASP A 1 94 ? -15.768 1.939 -2.517 1.00 84.50 94 ASP A C 1
ATOM 771 O O . ASP A 1 94 ? -15.768 0.92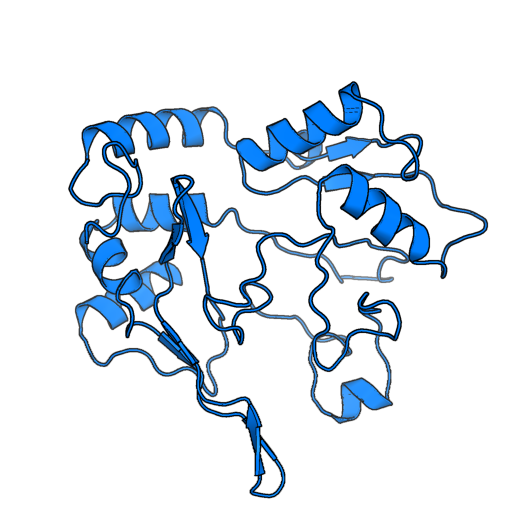7 -1.812 1.00 84.50 94 ASP A O 1
ATOM 775 N N . ASN A 1 95 ? -16.817 2.278 -3.269 1.00 79.81 95 ASN A N 1
ATOM 776 C CA . ASN A 1 95 ? -18.007 1.440 -3.396 1.00 79.81 95 ASN A CA 1
ATOM 777 C C . ASN A 1 95 ? -17.748 0.307 -4.400 1.00 79.81 95 ASN A C 1
ATOM 779 O O . ASN A 1 95 ? -18.301 0.269 -5.504 1.00 79.81 95 ASN A O 1
ATOM 783 N N . ASN A 1 96 ? -16.821 -0.580 -4.038 1.00 72.75 96 ASN A N 1
ATOM 784 C CA . ASN A 1 96 ? -16.508 -1.746 -4.844 1.00 72.75 96 ASN A CA 1
ATOM 785 C C . ASN A 1 96 ? -17.710 -2.699 -4.916 1.00 72.75 96 ASN A C 1
ATOM 787 O O . ASN A 1 96 ? -18.644 -2.638 -4.122 1.00 72.75 96 ASN A O 1
ATOM 791 N N . LEU A 1 97 ? -17.654 -3.638 -5.860 1.00 66.75 97 LEU A N 1
ATOM 792 C CA . LEU A 1 97 ? -18.742 -4.570 -6.174 1.00 66.75 97 LEU A CA 1
ATOM 793 C C . LEU A 1 97 ? -19.289 -5.372 -4.969 1.00 66.75 97 LEU A C 1
ATOM 795 O O . LEU A 1 97 ? -20.371 -5.949 -5.071 1.00 66.75 97 LEU A O 1
ATOM 799 N N . TYR A 1 98 ? -18.546 -5.457 -3.862 1.00 67.50 98 TYR A N 1
ATOM 800 C CA . TYR A 1 98 ? -18.909 -6.235 -2.674 1.00 67.50 98 TYR A CA 1
ATOM 801 C C . TYR A 1 98 ? -18.955 -5.418 -1.391 1.00 67.50 98 TYR A C 1
ATOM 803 O O . TYR A 1 98 ? -19.063 -6.018 -0.315 1.00 67.50 98 TYR A O 1
ATOM 811 N N . ALA A 1 99 ? -18.859 -4.097 -1.506 1.00 70.12 99 ALA A N 1
ATOM 812 C CA . ALA A 1 99 ? -19.121 -3.219 -0.396 1.00 70.12 99 ALA A CA 1
ATOM 813 C C . ALA A 1 99 ? -20.584 -3.400 0.032 1.00 70.12 99 ALA A C 1
ATOM 815 O O . ALA A 1 99 ? -21.466 -3.628 -0.803 1.00 70.12 99 ALA A O 1
ATOM 816 N N . ASP A 1 100 ? -20.829 -3.389 1.342 1.00 72.06 100 ASP A N 1
ATOM 817 C CA . ASP A 1 100 ? -22.202 -3.413 1.836 1.00 72.06 100 ASP A CA 1
ATOM 818 C C . ASP A 1 100 ? -22.842 -2.025 1.568 1.00 72.06 100 ASP A C 1
ATOM 820 O O . ASP A 1 100 ? -22.206 -1.136 0.997 1.00 72.06 100 ASP A O 1
ATOM 824 N N . GLU A 1 101 ? -24.111 -1.811 1.928 1.00 73.44 101 GLU A N 1
ATOM 825 C CA . GLU A 1 101 ? -24.839 -0.563 1.597 1.00 73.44 101 GLU A CA 1
ATOM 826 C C . GLU A 1 101 ? -24.162 0.722 2.123 1.00 73.44 101 GLU A C 1
ATOM 828 O O . GLU A 1 101 ? -24.404 1.814 1.613 1.00 73.44 101 GLU A O 1
ATOM 833 N N . ASP A 1 102 ? -23.288 0.575 3.119 1.00 73.44 102 ASP A N 1
ATOM 834 C CA . ASP A 1 102 ? -22.478 1.607 3.768 1.00 73.44 102 ASP A CA 1
ATOM 835 C C . ASP A 1 102 ? -21.088 1.812 3.127 1.00 73.44 102 ASP A C 1
ATOM 837 O O . ASP A 1 102 ? -20.273 2.565 3.653 1.00 73.44 102 ASP A O 1
ATOM 841 N N . ALA A 1 103 ? -20.797 1.141 2.007 1.00 81.69 103 ALA A N 1
ATOM 842 C CA . ALA A 1 103 ? -19.482 1.057 1.369 1.00 81.69 103 ALA A CA 1
ATOM 843 C C . ALA A 1 103 ? -18.373 0.407 2.237 1.00 81.69 103 ALA A C 1
ATOM 845 O O . ALA A 1 103 ? -17.197 0.423 1.867 1.00 81.69 103 ALA A O 1
ATOM 846 N N . ILE A 1 104 ? -18.728 -0.234 3.358 1.00 84.38 104 ILE A N 1
ATOM 847 C CA . ILE A 1 104 ? -17.807 -0.945 4.254 1.00 84.38 104 ILE A CA 1
ATOM 848 C C . ILE A 1 104 ? -18.018 -2.450 4.090 1.00 84.38 104 ILE A C 1
ATOM 850 O O . ILE A 1 104 ? -19.092 -2.995 4.341 1.00 84.38 104 ILE A O 1
ATOM 854 N N . SER A 1 105 ? -16.971 -3.172 3.699 1.00 86.31 105 SER A N 1
ATOM 855 C CA . SER A 1 105 ? -17.072 -4.609 3.414 1.00 86.31 105 SER A CA 1
ATOM 856 C C . SER A 1 105 ? -16.931 -5.470 4.675 1.00 86.31 105 SER A C 1
ATOM 858 O O . SER A 1 105 ? -15.882 -5.477 5.317 1.00 86.31 105 SER A O 1
ATOM 860 N N . SER A 1 106 ? -17.950 -6.274 4.999 1.00 86.00 106 SER A N 1
ATOM 861 C CA . SER A 1 106 ? -17.857 -7.280 6.070 1.00 86.00 106 SER A CA 1
ATOM 862 C C . SER A 1 106 ? -17.074 -8.519 5.623 1.00 86.00 106 SER A C 1
ATOM 864 O O . SER A 1 106 ? -17.617 -9.377 4.919 1.00 86.00 106 SER A O 1
ATOM 866 N N . LEU A 1 107 ? -15.827 -8.672 6.070 1.00 86.12 107 LEU A N 1
ATOM 867 C CA . LEU A 1 107 ? -14.997 -9.844 5.761 1.00 86.12 107 LEU A CA 1
ATOM 868 C C . LEU A 1 107 ? -15.312 -11.014 6.704 1.00 86.12 107 LEU A C 1
ATOM 870 O O . LEU A 1 107 ? -14.738 -11.151 7.781 1.00 86.12 107 LEU A O 1
ATOM 874 N N . LYS A 1 108 ? -16.254 -11.869 6.295 1.00 83.94 108 LYS A N 1
ATOM 875 C CA . LYS A 1 108 ? -16.630 -13.091 7.020 1.00 83.94 108 LYS A CA 1
ATOM 876 C C . LYS A 1 108 ? -16.890 -14.253 6.069 1.00 83.94 108 LYS A C 1
ATOM 878 O O . LYS A 1 108 ? -17.359 -14.062 4.944 1.00 83.94 108 LYS A O 1
ATOM 883 N N . VAL A 1 109 ? -16.626 -15.473 6.540 1.00 81.44 109 VAL A N 1
ATOM 884 C CA . VAL A 1 109 ? -16.919 -16.689 5.774 1.00 81.44 109 VAL A CA 1
ATOM 885 C C . VAL A 1 109 ? -18.428 -16.803 5.579 1.00 81.44 109 VAL A C 1
ATOM 887 O O . VAL A 1 109 ? -19.183 -16.924 6.541 1.00 81.44 109 VAL A O 1
ATOM 890 N N . THR A 1 110 ? -18.877 -16.768 4.326 1.00 76.50 110 THR A N 1
ATOM 891 C CA . THR A 1 110 ? -20.292 -16.952 3.968 1.00 76.50 110 THR A CA 1
ATOM 892 C C . THR A 1 110 ? -20.398 -17.940 2.820 1.00 76.50 110 THR A C 1
ATOM 894 O O . THR A 1 110 ? -19.665 -17.831 1.840 1.00 76.50 110 THR A O 1
ATOM 897 N N . ALA A 1 111 ? -21.316 -18.905 2.920 1.00 73.88 111 ALA A N 1
ATOM 898 C CA . ALA A 1 111 ? -21.472 -19.946 1.902 1.00 73.88 111 ALA A CA 1
ATOM 899 C C . ALA A 1 111 ? -21.770 -19.362 0.507 1.00 73.88 111 ALA A C 1
ATOM 901 O O . ALA A 1 111 ? -21.250 -19.851 -0.493 1.00 73.88 111 ALA A O 1
ATOM 902 N N . GLU A 1 112 ? -22.547 -18.277 0.447 1.00 72.31 112 GLU A N 1
ATOM 903 C CA . GLU A 1 112 ? -22.913 -17.609 -0.802 1.00 72.31 112 GLU A CA 1
ATOM 904 C C . GLU A 1 112 ? -21.715 -16.936 -1.494 1.00 72.31 112 GLU A C 1
ATOM 906 O O . GLU A 1 112 ? -21.459 -17.199 -2.671 1.00 72.31 112 GLU A O 1
ATOM 911 N N . LYS A 1 113 ? -20.943 -16.097 -0.780 1.00 66.62 113 LYS A N 1
ATOM 912 C CA . LYS A 1 113 ? -19.776 -15.411 -1.368 1.00 66.62 113 LYS A CA 1
ATOM 913 C C . LYS A 1 113 ? -18.612 -16.387 -1.603 1.00 66.62 113 LYS A C 1
ATOM 915 O O . LYS A 1 113 ? -17.924 -16.276 -2.619 1.00 66.62 113 LYS A O 1
ATOM 920 N N . ALA A 1 114 ? -18.440 -17.393 -0.738 1.00 64.56 114 ALA A N 1
ATOM 921 C CA . ALA A 1 114 ? -17.458 -18.465 -0.920 1.00 64.56 114 ALA A CA 1
ATOM 922 C C . ALA A 1 114 ? -17.744 -19.317 -2.167 1.00 64.56 114 ALA A C 1
ATOM 924 O O . ALA A 1 114 ? -16.819 -19.646 -2.911 1.00 64.56 114 ALA A O 1
ATOM 925 N N . GLY A 1 115 ? -19.018 -19.636 -2.431 1.00 61.03 115 GLY A N 1
ATOM 926 C CA . GLY A 1 115 ? -19.445 -20.412 -3.600 1.00 61.03 115 GLY A CA 1
ATOM 927 C C . GLY A 1 115 ? -19.126 -19.743 -4.940 1.00 61.03 115 GLY A C 1
ATOM 928 O O . GLY A 1 115 ? -18.941 -20.433 -5.939 1.00 61.03 115 GLY A O 1
ATOM 929 N N . LYS A 1 116 ? -18.974 -18.412 -4.955 1.00 64.94 116 LYS A N 1
ATOM 930 C CA . LYS A 1 116 ? -18.550 -17.632 -6.130 1.00 64.94 116 LYS A CA 1
ATOM 931 C C . LYS A 1 116 ? -17.019 -17.522 -6.281 1.00 64.94 116 LYS A C 1
ATOM 933 O O . LYS A 1 116 ? -16.538 -16.838 -7.178 1.00 64.94 116 LYS A O 1
ATOM 938 N N . GLY A 1 117 ? -16.240 -18.193 -5.424 1.00 60.66 117 GLY A N 1
ATOM 939 C CA . GLY A 1 117 ? -14.776 -18.263 -5.525 1.00 60.66 117 GLY A CA 1
ATOM 940 C C . GLY A 1 117 ? -14.020 -17.034 -5.004 1.00 60.66 117 GLY A C 1
ATOM 941 O O . GLY A 1 117 ? -12.825 -16.895 -5.275 1.00 60.66 117 GLY A O 1
ATOM 942 N N . TYR A 1 118 ? -14.673 -16.144 -4.252 1.00 69.19 118 TYR A N 1
ATOM 943 C CA . TYR A 1 118 ? -14.035 -14.943 -3.709 1.00 69.19 118 TYR A CA 1
ATOM 944 C C . TYR A 1 118 ? -13.277 -15.247 -2.418 1.00 69.19 118 TYR A C 1
ATOM 946 O O . TYR A 1 118 ? -13.872 -15.396 -1.353 1.00 69.19 118 TYR A O 1
ATOM 954 N N . ILE A 1 119 ? -11.947 -15.297 -2.526 1.00 68.12 119 ILE A N 1
ATOM 955 C CA . ILE A 1 119 ? -11.028 -15.683 -1.443 1.00 68.12 119 ILE A CA 1
ATOM 956 C C . ILE A 1 119 ? -11.270 -14.919 -0.124 1.00 68.12 119 ILE A C 1
ATOM 958 O O . ILE A 1 119 ? -11.322 -15.605 0.898 1.00 68.12 119 ILE A O 1
ATOM 962 N N . PRO A 1 120 ? -11.514 -13.585 -0.102 1.00 75.00 120 PRO A N 1
ATOM 963 C CA . PRO A 1 120 ? -11.733 -12.848 1.152 1.00 75.00 120 PRO A CA 1
ATOM 964 C C . PRO A 1 120 ? -12.930 -13.321 1.989 1.00 75.00 120 PRO A C 1
ATOM 966 O O . PRO A 1 120 ? -13.016 -13.018 3.173 1.00 75.00 120 PRO A O 1
ATOM 969 N N . TYR A 1 121 ? -13.848 -14.084 1.389 1.00 80.62 121 TYR A N 1
ATOM 970 C CA . TYR A 1 121 ? -15.037 -14.630 2.048 1.00 80.62 121 TYR A CA 1
ATOM 971 C C . TYR A 1 121 ? -14.939 -16.146 2.275 1.00 80.62 121 TYR A C 1
ATOM 973 O O . TYR A 1 121 ? -15.950 -16.830 2.449 1.00 80.62 121 TYR A O 1
ATOM 981 N N . THR A 1 122 ? -13.718 -16.681 2.252 1.00 83.06 122 THR A N 1
ATOM 982 C CA . THR A 1 122 ? -13.390 -18.086 2.524 1.00 83.06 122 THR A CA 1
ATOM 983 C C . THR A 1 122 ? -12.424 -18.191 3.703 1.00 83.06 122 THR A C 1
ATOM 985 O O . THR A 1 122 ? -11.904 -17.192 4.182 1.00 83.06 122 THR A O 1
ATOM 988 N N . ASN A 1 123 ? -12.145 -19.413 4.157 1.00 84.31 123 ASN A N 1
ATOM 989 C CA . ASN A 1 123 ? -11.102 -19.702 5.147 1.00 84.31 123 ASN A CA 1
ATOM 990 C C . ASN A 1 123 ? -9.719 -19.958 4.510 1.00 84.31 123 ASN A C 1
ATOM 992 O O . ASN A 1 123 ? -8.879 -20.627 5.109 1.00 84.31 123 ASN A O 1
ATOM 996 N N . ARG A 1 124 ? -9.499 -19.508 3.268 1.00 86.75 124 ARG A N 1
ATOM 997 C CA . ARG A 1 124 ? -8.236 -19.697 2.542 1.00 86.75 124 ARG A CA 1
ATOM 998 C C . ARG A 1 124 ? -7.335 -18.474 2.707 1.00 86.75 124 ARG A C 1
ATOM 1000 O O . ARG A 1 124 ? -7.857 -17.363 2.789 1.00 86.75 124 ARG A O 1
ATOM 1007 N N . PRO A 1 125 ? -6.002 -18.652 2.689 1.00 87.31 125 PRO A N 1
ATOM 1008 C CA . PRO A 1 125 ? -5.084 -17.525 2.721 1.00 87.31 125 PRO A CA 1
ATOM 1009 C C . PRO A 1 125 ? -5.280 -16.629 1.495 1.00 87.31 125 PRO A C 1
ATOM 1011 O O . PRO A 1 125 ? -5.544 -17.108 0.386 1.00 87.31 125 PRO A O 1
ATOM 1014 N N . ILE A 1 126 ? -5.111 -15.328 1.705 1.00 88.38 126 ILE A N 1
ATOM 1015 C CA . ILE A 1 126 ? -5.056 -14.333 0.638 1.00 88.38 126 ILE A CA 1
ATOM 1016 C C . ILE A 1 126 ? -3.577 -14.054 0.359 1.00 88.38 126 ILE A C 1
ATOM 1018 O O . ILE A 1 126 ? -2.808 -13.804 1.281 1.00 88.38 126 ILE A O 1
ATOM 1022 N N . ALA A 1 127 ? -3.171 -14.146 -0.906 1.00 91.06 127 ALA A N 1
ATOM 1023 C CA . ALA A 1 127 ? -1.797 -13.859 -1.315 1.00 91.06 127 ALA A CA 1
ATOM 1024 C C . ALA A 1 127 ? -1.504 -12.347 -1.285 1.00 91.06 127 ALA A C 1
ATOM 1026 O O . ALA A 1 127 ? -2.434 -11.540 -1.273 1.00 91.06 127 ALA A O 1
ATOM 1027 N N . TRP A 1 128 ? -0.225 -11.964 -1.338 1.00 93.38 128 TRP A N 1
ATOM 1028 C CA . TRP A 1 128 ? 0.208 -10.564 -1.396 1.00 93.38 128 TRP A CA 1
ATOM 1029 C C . TRP A 1 128 ? -0.524 -9.766 -2.479 1.00 93.38 128 TRP A C 1
ATOM 1031 O O . TRP A 1 128 ? -0.624 -10.195 -3.633 1.00 93.38 128 TRP A O 1
ATOM 1041 N N . HIS A 1 129 ? -1.054 -8.609 -2.100 1.00 94.00 129 HIS A N 1
ATOM 1042 C CA . HIS A 1 129 ? -1.710 -7.665 -2.997 1.00 94.00 129 HIS A CA 1
ATOM 1043 C C . HIS A 1 129 ? -1.806 -6.285 -2.340 1.00 94.00 129 HIS A C 1
ATOM 1045 O O . HIS A 1 129 ? -1.739 -6.178 -1.117 1.00 94.00 129 HIS A O 1
ATOM 1051 N N . THR A 1 130 ? -2.017 -5.258 -3.158 1.00 93.75 130 THR A N 1
ATOM 1052 C CA . THR A 1 130 ? -2.492 -3.943 -2.709 1.00 93.75 130 THR A CA 1
ATOM 1053 C C . THR A 1 130 ? -3.981 -3.844 -2.990 1.00 93.75 130 THR A C 1
ATOM 1055 O O . THR A 1 130 ? -4.380 -4.086 -4.126 1.00 93.75 130 THR A O 1
ATOM 1058 N N . ASP A 1 131 ? -4.817 -3.462 -2.027 1.00 90.69 131 ASP A N 1
ATOM 1059 C CA . ASP A 1 131 ? -6.243 -3.266 -2.301 1.00 90.69 131 ASP A CA 1
ATOM 1060 C C . ASP A 1 131 ? -6.498 -2.197 -3.370 1.00 90.69 131 ASP A C 1
ATOM 1062 O O . ASP A 1 131 ? -5.774 -1.213 -3.499 1.00 90.69 131 ASP A O 1
ATOM 1066 N N . GLY A 1 132 ? -7.515 -2.435 -4.201 1.00 89.44 132 GLY A N 1
ATOM 1067 C CA . GLY A 1 132 ? -7.766 -1.609 -5.381 1.00 89.44 132 GLY A CA 1
ATOM 1068 C C . GLY A 1 132 ? -6.805 -1.869 -6.546 1.00 89.44 132 GLY A C 1
ATOM 1069 O O . GLY A 1 132 ? -6.779 -1.083 -7.482 1.00 89.44 132 GLY A O 1
ATOM 1070 N N . TYR A 1 133 ? -6.047 -2.974 -6.568 1.00 89.88 133 TYR A N 1
ATOM 1071 C CA . TYR A 1 133 ? -5.170 -3.322 -7.703 1.00 89.88 133 TYR A CA 1
ATOM 1072 C C . TYR A 1 133 ? -5.891 -3.470 -9.060 1.00 89.88 133 TYR A C 1
ATOM 1074 O O . TYR A 1 133 ? -5.245 -3.437 -10.105 1.00 89.88 133 TYR A O 1
ATOM 1082 N N . TYR A 1 134 ? -7.222 -3.601 -9.057 1.00 88.56 134 TYR A N 1
ATOM 1083 C CA . TYR A 1 134 ? -8.079 -3.564 -10.248 1.00 88.56 134 TYR A CA 1
ATOM 1084 C C . TYR A 1 134 ? -8.516 -2.151 -10.663 1.00 88.56 134 TYR A C 1
ATOM 1086 O O . TYR A 1 134 ? -9.217 -2.013 -11.664 1.00 88.56 134 TYR A O 1
ATOM 1094 N N . ASN A 1 135 ? -8.171 -1.122 -9.893 1.00 88.75 135 ASN A N 1
ATOM 1095 C CA . ASN A 1 135 ? -8.615 0.244 -10.119 1.00 88.75 135 ASN A CA 1
ATOM 1096 C C . ASN A 1 135 ? -7.675 0.946 -11.101 1.00 88.75 135 ASN A C 1
ATOM 1098 O O . ASN A 1 135 ? -6.480 0.656 -11.197 1.00 88.75 135 ASN A O 1
ATOM 1102 N N . THR A 1 136 ? -8.233 1.897 -11.843 1.00 86.12 136 THR A N 1
ATOM 1103 C CA . THR A 1 136 ? -7.421 2.818 -12.642 1.00 86.12 136 THR A CA 1
ATOM 1104 C C . THR A 1 136 ? -6.756 3.846 -11.723 1.00 86.12 136 THR A C 1
ATOM 1106 O O . THR A 1 136 ? -7.185 4.029 -10.583 1.00 86.12 136 THR A O 1
ATOM 1109 N N . GLY A 1 137 ? -5.771 4.595 -12.228 1.00 81.19 137 GLY A N 1
ATOM 1110 C CA . GLY A 1 137 ? -5.163 5.694 -11.462 1.00 81.19 137 GLY A CA 1
ATOM 1111 C C . GLY A 1 137 ? -6.161 6.779 -11.016 1.00 81.19 137 GLY A C 1
ATOM 1112 O O . GLY A 1 137 ? -5.890 7.506 -10.069 1.00 81.19 137 GLY A O 1
ATOM 1113 N N . GLN A 1 138 ? -7.338 6.876 -11.650 1.00 83.50 138 GLN A N 1
ATOM 1114 C CA . GLN A 1 138 ? -8.386 7.834 -11.271 1.00 83.50 138 GLN A CA 1
ATOM 1115 C C . GLN A 1 138 ? -9.200 7.396 -10.046 1.00 83.50 138 GLN A C 1
ATOM 1117 O O . GLN A 1 138 ? -9.790 8.241 -9.379 1.00 83.50 138 GLN A O 1
ATOM 1122 N N . THR A 1 139 ? -9.244 6.095 -9.748 1.00 87.50 139 THR A N 1
ATOM 1123 C CA . THR A 1 139 ? -10.030 5.511 -8.645 1.00 87.50 139 THR A CA 1
ATOM 1124 C C . THR A 1 139 ? -9.136 4.748 -7.668 1.00 87.50 139 THR A C 1
ATOM 1126 O O . THR A 1 139 ? -9.548 3.773 -7.045 1.00 87.50 139 THR A O 1
ATOM 1129 N N . GLN A 1 140 ? -7.875 5.160 -7.573 1.00 89.56 140 GLN A N 1
ATOM 1130 C CA . GLN A 1 140 ? -6.856 4.498 -6.773 1.00 89.56 140 GLN A CA 1
ATOM 1131 C C . GLN A 1 140 ? -7.192 4.543 -5.279 1.00 89.56 140 GLN A C 1
ATOM 1133 O O . GLN A 1 140 ? -7.520 5.597 -4.731 1.00 89.56 140 GLN A O 1
ATOM 1138 N N . VAL A 1 141 ? -7.055 3.399 -4.609 1.00 91.94 141 VAL A N 1
ATOM 1139 C CA . VAL A 1 141 ? -7.168 3.315 -3.150 1.00 91.94 141 VAL A CA 1
ATOM 1140 C C . VAL A 1 141 ? -5.889 3.882 -2.536 1.00 91.94 141 VAL A C 1
ATOM 1142 O O . VAL A 1 141 ? -4.786 3.422 -2.833 1.00 91.94 141 VAL A O 1
ATOM 1145 N N . ARG A 1 142 ? -6.038 4.914 -1.700 1.00 92.12 142 ARG A N 1
ATOM 1146 C CA . ARG A 1 142 ? -4.915 5.629 -1.063 1.00 92.12 142 ARG A CA 1
ATOM 1147 C C . ARG A 1 142 ? -4.664 5.212 0.381 1.00 92.12 142 ARG A C 1
ATOM 1149 O O . ARG A 1 142 ? -3.573 5.422 0.891 1.00 92.12 142 ARG A O 1
ATOM 1156 N N . ALA A 1 143 ? -5.670 4.643 1.032 1.00 94.12 143 ALA A N 1
ATOM 1157 C CA . ALA A 1 143 ? -5.588 4.170 2.401 1.00 94.12 143 ALA A CA 1
ATOM 1158 C C . ALA A 1 143 ? -6.639 3.085 2.634 1.00 94.12 143 ALA A C 1
ATOM 1160 O O . ALA A 1 143 ? -7.673 3.054 1.965 1.00 94.12 143 ALA A O 1
ATOM 1161 N N . MET A 1 144 ? -6.376 2.230 3.616 1.00 94.06 144 MET A N 1
ATOM 1162 C CA . MET A 1 144 ? -7.309 1.222 4.096 1.00 94.06 144 MET A CA 1
ATOM 1163 C C . MET A 1 144 ? -7.438 1.344 5.613 1.00 94.06 144 MET A C 1
ATOM 1165 O O . MET A 1 144 ? -6.441 1.490 6.318 1.00 94.06 144 MET A O 1
ATOM 1169 N N . LEU A 1 145 ? -8.668 1.224 6.107 1.00 94.75 145 LEU A N 1
ATOM 1170 C CA . LEU A 1 145 ? -8.960 1.019 7.519 1.00 94.75 145 LEU A CA 1
ATOM 1171 C C . LEU A 1 145 ? -9.557 -0.379 7.689 1.00 94.75 145 LEU A C 1
ATOM 1173 O O . LEU A 1 145 ? -10.639 -0.660 7.179 1.00 94.75 145 LEU A O 1
ATOM 1177 N N . LEU A 1 146 ? -8.847 -1.251 8.405 1.00 94.06 146 LEU A N 1
ATOM 1178 C CA . LEU A 1 146 ? -9.275 -2.622 8.679 1.00 94.06 146 LEU A CA 1
ATOM 1179 C C . LEU A 1 146 ? -9.433 -2.827 10.186 1.00 94.06 146 LEU A C 1
ATOM 1181 O O . LEU A 1 146 ? -8.572 -2.425 10.967 1.00 94.06 146 LEU A O 1
ATOM 1185 N N . HIS A 1 147 ? -10.527 -3.471 10.592 1.00 93.00 147 HIS A N 1
ATOM 1186 C CA . HIS A 1 147 ? -10.813 -3.760 11.992 1.00 93.00 147 HIS A CA 1
ATOM 1187 C C . HIS A 1 147 ? -11.197 -5.215 12.206 1.00 93.00 147 HIS A C 1
ATOM 1189 O O . HIS A 1 147 ? -12.084 -5.749 11.539 1.00 93.00 147 HIS A O 1
ATOM 1195 N N . CYS A 1 148 ? -10.554 -5.840 13.188 1.00 91.56 148 CYS A N 1
ATOM 1196 C CA . CYS A 1 148 ? -10.901 -7.179 13.628 1.00 91.56 148 CYS A CA 1
ATOM 1197 C C . CYS A 1 148 ? -11.992 -7.101 14.702 1.00 91.56 148 CYS A C 1
ATOM 1199 O O . CYS A 1 148 ? -11.694 -6.900 15.876 1.00 91.56 148 CYS A O 1
ATOM 1201 N N . VAL A 1 149 ? -13.253 -7.273 14.292 1.00 88.12 149 VAL A N 1
ATOM 1202 C CA . VAL A 1 149 ? -14.400 -7.367 15.218 1.00 88.12 149 VAL A CA 1
ATOM 1203 C C . VAL A 1 149 ? -14.312 -8.637 16.066 1.00 88.12 149 VAL A C 1
ATOM 1205 O O . VAL A 1 149 ? -14.532 -8.614 17.275 1.00 88.12 149 VAL A O 1
ATOM 1208 N N . GLN A 1 150 ? -14.003 -9.761 15.418 1.00 87.12 150 GLN A N 1
ATOM 1209 C CA . GLN A 1 150 ? -13.884 -11.062 16.056 1.00 87.12 150 GLN A CA 1
ATOM 1210 C C . GLN A 1 150 ? -12.678 -11.804 15.467 1.00 87.12 150 GLN A C 1
ATOM 1212 O O . GLN A 1 150 ? -12.664 -12.057 14.259 1.00 87.12 150 GLN A O 1
ATOM 1217 N N . PRO A 1 151 ? -11.684 -12.184 16.289 1.00 89.56 151 PRO A N 1
ATOM 1218 C CA . PRO A 1 151 ? -10.559 -12.973 15.812 1.00 89.56 151 PRO A CA 1
ATOM 1219 C C . PRO A 1 151 ? -10.998 -14.399 15.459 1.00 89.56 151 PRO A C 1
ATOM 1221 O O . PRO A 1 151 ? -11.966 -14.933 16.011 1.00 89.56 151 PRO A O 1
ATOM 1224 N N . ALA A 1 152 ? -10.256 -15.036 14.553 1.00 90.38 152 ALA A N 1
ATOM 1225 C CA . ALA A 1 152 ? -10.414 -16.460 14.289 1.00 90.38 152 ALA A CA 1
ATOM 1226 C C . ALA A 1 152 ? -10.051 -17.286 15.537 1.00 90.38 152 ALA A C 1
ATOM 1228 O O . ALA A 1 152 ? -9.225 -16.874 16.350 1.00 90.38 152 ALA A O 1
ATOM 1229 N N . ALA A 1 153 ? -10.659 -18.468 15.678 1.00 91.88 153 ALA A N 1
ATOM 1230 C CA . ALA A 1 153 ? -10.330 -19.386 16.772 1.00 91.88 153 ALA A CA 1
ATOM 1231 C C . ALA A 1 153 ? -8.881 -19.901 16.687 1.00 91.88 153 ALA A C 1
ATOM 1233 O O . ALA A 1 153 ? -8.256 -20.151 17.713 1.00 91.88 153 ALA A O 1
ATOM 1234 N N . ASP A 1 154 ? -8.373 -20.059 15.464 1.00 92.31 154 ASP A N 1
ATOM 1235 C CA . ASP A 1 154 ? -6.991 -20.405 15.148 1.00 92.31 154 ASP A CA 1
ATOM 1236 C C . ASP A 1 154 ? -6.621 -19.808 13.778 1.00 92.31 154 ASP A C 1
ATOM 1238 O O . ASP A 1 154 ? -7.469 -19.722 12.881 1.00 92.31 154 ASP A O 1
ATOM 1242 N N . GLY A 1 155 ? -5.368 -19.378 13.622 1.00 91.56 155 GLY A N 1
ATOM 1243 C CA . GLY A 1 155 ? -4.886 -18.680 12.427 1.00 91.56 155 GLY A CA 1
ATOM 1244 C C . GLY A 1 155 ? -5.533 -17.304 12.198 1.00 91.56 155 GLY A C 1
ATOM 1245 O O . GLY A 1 155 ? -5.836 -16.571 13.135 1.00 91.56 155 GLY A O 1
ATOM 1246 N N . GLY A 1 156 ? -5.710 -16.923 10.927 1.00 89.12 156 GLY A N 1
ATOM 1247 C CA . GLY A 1 156 ? -6.357 -15.657 10.539 1.00 89.12 156 GLY A CA 1
ATOM 1248 C C . GLY A 1 156 ? -5.499 -14.398 10.714 1.00 89.12 156 GLY A C 1
ATOM 1249 O O . GLY A 1 156 ? -6.020 -13.290 10.618 1.00 89.12 156 GLY A O 1
ATOM 1250 N N . SER A 1 157 ? -4.199 -14.548 10.977 1.00 92.19 157 SER A N 1
ATOM 1251 C CA . SER A 1 157 ? -3.266 -13.425 11.075 1.00 92.19 157 SER A CA 1
ATOM 1252 C C . SER A 1 157 ? -3.038 -12.762 9.715 1.00 92.19 157 SER A C 1
ATOM 1254 O O . SER A 1 157 ? -2.901 -13.444 8.699 1.00 92.19 157 SER A O 1
ATOM 1256 N N . ASN A 1 158 ? -2.931 -11.434 9.719 1.00 92.38 158 ASN A N 1
ATOM 1257 C CA . ASN A 1 158 ? -2.507 -10.667 8.553 1.00 92.38 158 ASN A CA 1
ATOM 1258 C C . ASN A 1 158 ? -0.986 -10.518 8.529 1.00 92.38 158 ASN A C 1
ATOM 1260 O O . ASN A 1 158 ? -0.349 -10.373 9.573 1.00 92.38 158 ASN A O 1
ATOM 1264 N N . GLN A 1 159 ? -0.428 -10.495 7.322 1.00 93.12 159 GLN A N 1
ATOM 1265 C CA . GLN A 1 159 ? 0.921 -10.006 7.064 1.00 93.12 159 GLN A CA 1
ATOM 1266 C C . GLN A 1 159 ? 0.805 -8.672 6.331 1.00 93.12 159 GLN A C 1
ATOM 1268 O O . GLN A 1 159 ? -0.013 -8.532 5.423 1.00 93.12 159 GLN A O 1
ATOM 1273 N N . LEU A 1 160 ? 1.602 -7.697 6.755 1.00 93.62 160 LEU A N 1
ATOM 1274 C CA . LEU A 1 160 ? 1.657 -6.359 6.180 1.00 93.62 160 LEU A CA 1
ATOM 1275 C C . LEU A 1 160 ? 3.099 -6.083 5.757 1.00 93.62 160 LEU A C 1
ATOM 1277 O O . LEU A 1 160 ? 4.035 -6.569 6.393 1.00 93.62 160 LEU A O 1
ATOM 1281 N N . LEU A 1 161 ? 3.265 -5.316 4.686 1.00 94.62 161 LEU A N 1
ATOM 1282 C CA . LEU A 1 161 ? 4.562 -4.918 4.153 1.00 94.62 161 LEU A CA 1
ATOM 1283 C C . LEU A 1 161 ? 4.540 -3.412 3.917 1.00 94.62 161 LEU A C 1
ATOM 1285 O O . LEU A 1 161 ? 3.613 -2.905 3.289 1.00 94.62 161 LEU A O 1
ATOM 1289 N N . ASP A 1 162 ? 5.565 -2.716 4.403 1.00 96.81 162 ASP A N 1
ATOM 1290 C CA . ASP A 1 162 ? 5.828 -1.342 3.992 1.00 96.81 162 ASP A CA 1
ATOM 1291 C C . ASP A 1 162 ? 6.346 -1.358 2.546 1.00 96.81 162 ASP A C 1
ATOM 1293 O O . ASP A 1 162 ? 7.451 -1.833 2.268 1.00 96.81 162 ASP A O 1
ATOM 1297 N N . HIS A 1 163 ? 5.544 -0.861 1.605 1.00 96.62 163 HIS A N 1
ATOM 1298 C CA . HIS A 1 163 ? 5.892 -0.866 0.183 1.00 96.62 163 HIS A CA 1
ATOM 1299 C C . HIS A 1 163 ? 7.113 0.001 -0.135 1.00 96.62 163 HIS A C 1
ATOM 1301 O O . HIS A 1 163 ? 7.804 -0.254 -1.122 1.00 96.62 163 HIS A O 1
ATOM 1307 N N . GLU A 1 164 ? 7.430 0.984 0.708 1.00 97.88 164 GLU A N 1
ATOM 1308 C CA . GLU A 1 164 ? 8.660 1.762 0.575 1.00 97.88 164 GLU A CA 1
ATOM 1309 C C . GLU A 1 164 ? 9.908 0.929 0.872 1.00 97.88 164 GLU A C 1
ATOM 1311 O O . GLU A 1 164 ? 10.948 1.158 0.257 1.00 97.88 164 GLU A O 1
ATOM 1316 N N . MET A 1 165 ? 9.818 -0.073 1.752 1.00 97.69 165 MET A N 1
ATOM 1317 C CA . MET A 1 165 ? 10.929 -0.998 1.988 1.00 97.69 165 MET A CA 1
ATOM 1318 C C . MET A 1 165 ? 11.160 -1.905 0.779 1.00 97.69 165 MET A C 1
ATOM 1320 O O . MET A 1 165 ? 12.310 -2.122 0.403 1.00 97.69 165 MET A O 1
ATOM 1324 N N . ALA A 1 166 ? 10.093 -2.363 0.115 1.00 97.19 166 ALA A N 1
ATOM 1325 C CA . ALA A 1 166 ? 10.212 -3.109 -1.139 1.00 97.19 166 ALA A CA 1
ATOM 1326 C C . ALA A 1 166 ? 10.889 -2.266 -2.234 1.00 97.19 166 ALA A C 1
ATOM 1328 O O . ALA A 1 166 ? 11.816 -2.733 -2.896 1.00 97.19 166 ALA A O 1
ATOM 1329 N N . TYR A 1 167 ? 10.479 -1.001 -2.381 1.00 98.00 167 TYR A N 1
ATOM 1330 C CA . TYR A 1 167 ? 11.118 -0.052 -3.296 1.00 98.00 167 TYR A CA 1
ATOM 1331 C C . TYR A 1 167 ? 12.603 0.149 -2.973 1.00 98.00 167 TYR A C 1
ATOM 1333 O O . TYR A 1 167 ? 13.451 0.055 -3.858 1.00 98.00 167 TYR A O 1
ATOM 1341 N N . LEU A 1 168 ? 12.929 0.402 -1.703 1.00 98.00 168 LEU A N 1
ATOM 1342 C CA . LEU A 1 168 ? 14.298 0.620 -1.236 1.00 98.00 168 LEU A CA 1
ATOM 1343 C C . LEU A 1 168 ? 15.177 -0.596 -1.535 1.00 98.00 168 LEU A C 1
ATOM 1345 O O . LEU A 1 168 ? 16.240 -0.451 -2.132 1.00 98.00 168 LEU A O 1
ATOM 1349 N N . MET A 1 169 ? 14.725 -1.798 -1.175 1.00 97.88 169 MET A N 1
ATOM 1350 C CA . MET A 1 169 ? 15.482 -3.034 -1.398 1.00 97.88 169 MET A CA 1
ATOM 1351 C C . MET A 1 169 ? 15.703 -3.312 -2.888 1.00 97.88 169 MET A C 1
ATOM 1353 O O . MET A 1 169 ? 16.802 -3.704 -3.284 1.00 97.88 169 MET A O 1
ATOM 1357 N N . LEU A 1 170 ? 14.695 -3.062 -3.728 1.00 97.81 170 LEU A N 1
ATOM 1358 C CA . LEU A 1 170 ? 14.830 -3.185 -5.179 1.00 97.81 170 LEU A CA 1
ATOM 1359 C C . LEU A 1 170 ? 15.810 -2.167 -5.754 1.00 97.81 170 LEU A C 1
ATOM 1361 O O . LEU A 1 170 ? 16.657 -2.538 -6.566 1.00 97.81 170 LEU A O 1
ATOM 1365 N N . ARG A 1 171 ? 15.727 -0.905 -5.323 1.00 97.62 171 ARG A N 1
ATOM 1366 C CA . ARG A 1 171 ? 16.631 0.150 -5.788 1.00 97.62 171 ARG A CA 1
ATOM 1367 C C . ARG A 1 171 ? 18.073 -0.099 -5.359 1.00 97.62 171 ARG A C 1
ATOM 1369 O O . ARG A 1 171 ? 18.970 0.090 -6.174 1.00 97.62 171 ARG A O 1
ATOM 1376 N N . ASP A 1 172 ? 18.288 -0.564 -4.129 1.00 97.50 172 ASP A N 1
ATOM 1377 C CA . ASP A 1 172 ? 19.607 -0.978 -3.631 1.00 97.50 172 ASP A CA 1
ATOM 1378 C C . ASP A 1 172 ? 20.189 -2.134 -4.457 1.00 97.50 172 ASP A C 1
ATOM 1380 O O . ASP A 1 172 ? 21.399 -2.184 -4.680 1.00 97.50 172 ASP A O 1
ATOM 1384 N N . LYS A 1 173 ? 19.340 -3.063 -4.917 1.00 97.44 173 LYS A N 1
ATOM 1385 C CA . LYS A 1 173 ? 19.759 -4.187 -5.765 1.00 97.44 173 LYS A CA 1
ATOM 1386 C C . LYS A 1 173 ? 20.106 -3.724 -7.180 1.00 97.44 173 LYS A C 1
ATOM 1388 O O . LYS A 1 173 ? 21.163 -4.087 -7.693 1.00 97.44 173 LYS A O 1
ATOM 1393 N N . ASN A 1 174 ? 19.224 -2.954 -7.814 1.00 96.81 174 ASN A N 1
ATOM 1394 C CA . ASN A 1 174 ? 19.443 -2.366 -9.132 1.00 96.81 174 ASN A CA 1
ATOM 1395 C C . ASN A 1 174 ? 18.446 -1.211 -9.380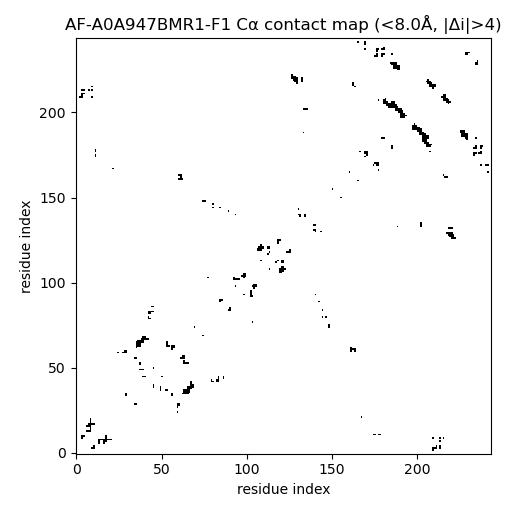 1.00 96.81 174 ASN A C 1
ATOM 1397 O O . ASN A 1 174 ? 17.248 -1.474 -9.523 1.00 96.81 174 ASN A O 1
ATOM 1401 N N . PRO A 1 175 ? 18.889 0.054 -9.522 1.00 95.06 175 PRO A N 1
ATOM 1402 C CA . PRO A 1 175 ? 17.979 1.176 -9.773 1.00 95.06 175 PRO A CA 1
ATOM 1403 C C . PRO A 1 175 ? 17.179 1.027 -11.077 1.00 95.06 175 PRO A C 1
ATOM 1405 O O . PRO A 1 175 ? 16.042 1.493 -11.147 1.00 95.06 175 PRO A O 1
ATOM 1408 N N . ALA A 1 176 ? 17.698 0.296 -12.071 1.00 96.50 176 ALA A N 1
ATOM 1409 C CA . ALA A 1 176 ? 16.982 0.025 -13.317 1.00 96.50 176 ALA A CA 1
ATOM 1410 C C . ALA A 1 176 ? 15.710 -0.823 -13.106 1.00 96.50 176 ALA A C 1
ATOM 1412 O O . ALA A 1 176 ? 14.782 -0.759 -13.912 1.00 96.50 176 ALA A O 1
ATOM 1413 N N . TYR A 1 177 ? 15.614 -1.587 -12.009 1.00 97.75 177 TYR A N 1
ATOM 1414 C CA . TYR A 1 177 ? 14.382 -2.302 -11.661 1.00 97.75 177 TYR A CA 1
ATOM 1415 C C . TYR A 1 177 ? 13.249 -1.346 -11.300 1.00 97.75 177 TYR A C 1
ATOM 1417 O O . TYR A 1 177 ? 12.099 -1.607 -11.651 1.00 97.75 177 TYR A O 1
ATOM 1425 N N . ILE A 1 178 ? 13.561 -0.226 -10.641 1.00 96.62 178 ILE A N 1
ATOM 1426 C CA . ILE A 1 178 ? 12.560 0.794 -10.333 1.00 96.62 178 ILE A CA 1
ATOM 1427 C C . ILE A 1 178 ? 12.028 1.409 -11.617 1.00 96.62 178 ILE A C 1
ATOM 1429 O O . ILE A 1 178 ? 10.814 1.508 -11.775 1.00 96.62 178 ILE A O 1
ATOM 1433 N N . GLU A 1 179 ? 12.906 1.768 -12.551 1.00 95.12 179 GLU A N 1
ATOM 1434 C CA . GLU A 1 179 ? 12.494 2.307 -13.848 1.00 95.12 179 GLU A CA 1
ATOM 1435 C C . GLU A 1 179 ? 11.587 1.323 -14.590 1.00 95.12 179 GLU A C 1
ATOM 1437 O O . GLU A 1 179 ? 10.499 1.698 -15.025 1.00 95.12 179 GLU A O 1
ATOM 1442 N N . ALA A 1 180 ? 11.988 0.050 -14.661 1.00 97.44 180 ALA A N 1
ATOM 1443 C CA . ALA A 1 180 ? 11.232 -1.002 -15.333 1.00 97.44 180 ALA A CA 1
ATOM 1444 C C . ALA A 1 180 ? 9.840 -1.214 -14.718 1.00 97.44 180 ALA A C 1
ATOM 1446 O O . ALA A 1 180 ? 8.842 -1.255 -15.439 1.00 97.44 180 ALA A O 1
ATOM 1447 N N . LEU A 1 181 ? 9.754 -1.292 -13.387 1.00 97.38 181 LEU A N 1
ATOM 1448 C CA . LEU A 1 181 ? 8.496 -1.472 -12.655 1.00 97.38 181 LEU A CA 1
ATOM 1449 C C . LEU A 1 181 ? 7.643 -0.195 -12.586 1.00 97.38 181 LEU A C 1
ATOM 1451 O O . LEU A 1 181 ? 6.447 -0.279 -12.305 1.00 97.38 181 LEU A O 1
ATOM 1455 N N . SER A 1 182 ? 8.219 0.973 -12.873 1.00 96.44 182 SER A N 1
ATOM 1456 C CA . SER A 1 182 ? 7.509 2.260 -12.949 1.00 96.44 182 SER A CA 1
ATOM 1457 C C . SER A 1 182 ? 6.982 2.581 -14.348 1.00 96.44 182 SER A C 1
ATOM 1459 O O . SER A 1 182 ? 6.347 3.623 -14.550 1.00 96.44 182 SER A O 1
ATOM 1461 N N . ARG A 1 183 ? 7.215 1.701 -15.333 1.00 96.06 183 ARG A N 1
ATOM 1462 C CA . ARG A 1 183 ? 6.681 1.879 -16.685 1.00 96.06 183 ARG A CA 1
ATOM 1463 C C . ARG A 1 183 ? 5.152 1.774 -16.692 1.00 96.06 183 ARG A C 1
ATOM 1465 O O . ARG A 1 183 ? 4.597 0.865 -16.073 1.00 96.06 183 ARG A O 1
ATOM 1472 N N . PRO A 1 184 ? 4.444 2.624 -17.457 1.00 95.00 184 PRO A N 1
ATOM 1473 C CA . PRO A 1 184 ? 2.983 2.603 -17.527 1.00 95.00 184 PRO A CA 1
ATOM 1474 C C . PRO A 1 184 ? 2.409 1.326 -18.160 1.00 95.00 184 PRO A C 1
ATOM 1476 O O . PRO A 1 184 ? 1.205 1.108 -18.084 1.00 95.00 184 PRO A O 1
ATOM 1479 N N . ASP A 1 185 ? 3.239 0.488 -18.778 1.00 95.56 185 ASP A N 1
ATOM 1480 C CA . ASP A 1 185 ? 2.880 -0.785 -19.404 1.00 95.56 185 ASP A CA 1
ATOM 1481 C C . ASP A 1 185 ? 3.431 -2.019 -18.662 1.00 95.56 185 ASP A C 1
ATOM 1483 O O . ASP A 1 185 ? 3.260 -3.133 -19.151 1.00 95.56 185 ASP A O 1
ATOM 1487 N N . ALA A 1 186 ? 4.053 -1.853 -17.484 1.00 96.06 186 ALA A N 1
ATOM 1488 C CA . ALA A 1 186 ? 4.783 -2.924 -16.793 1.00 96.06 186 ALA A CA 1
ATOM 1489 C C . ALA A 1 186 ? 3.912 -4.136 -16.418 1.00 96.06 186 ALA A C 1
ATOM 1491 O O . ALA A 1 186 ? 4.326 -5.282 -16.608 1.00 96.06 186 ALA A O 1
ATOM 1492 N N . MET A 1 187 ? 2.713 -3.886 -15.879 1.00 95.25 187 MET A N 1
ATOM 1493 C CA . MET A 1 187 ? 1.801 -4.925 -15.399 1.00 95.25 187 MET A CA 1
ATOM 1494 C C . MET A 1 187 ? 0.373 -4.673 -15.889 1.00 95.25 187 MET A C 1
ATOM 1496 O O . MET A 1 187 ? -0.183 -3.580 -15.727 1.00 95.25 187 MET A O 1
ATOM 1500 N N . SER A 1 188 ? -0.237 -5.720 -16.439 1.00 94.31 188 SER A N 1
ATOM 1501 C CA . SER A 1 188 ? -1.604 -5.746 -16.948 1.00 94.31 188 SER A CA 1
ATOM 1502 C C . SER A 1 188 ? -2.435 -6.816 -16.253 1.00 94.31 188 SER A C 1
ATOM 1504 O O . SER A 1 188 ? -2.027 -7.963 -16.084 1.00 94.31 188 SER A O 1
ATOM 1506 N N . ILE A 1 189 ? -3.646 -6.432 -15.872 1.00 91.75 189 ILE A N 1
ATOM 1507 C CA . ILE A 1 189 ? -4.667 -7.324 -15.341 1.00 91.75 189 ILE A CA 1
ATOM 1508 C C . ILE A 1 189 ? -5.764 -7.420 -16.399 1.00 91.75 189 ILE A C 1
ATOM 1510 O O . ILE A 1 189 ? -6.431 -6.415 -16.658 1.00 91.75 189 ILE A O 1
ATOM 1514 N N . PRO A 1 190 ? -5.996 -8.591 -17.009 1.00 90.12 190 PRO A N 1
ATOM 1515 C CA . PRO A 1 190 ? -6.923 -8.739 -18.113 1.00 90.12 190 PRO A CA 1
ATOM 1516 C C . PRO A 1 190 ? -8.357 -8.473 -17.657 1.00 90.12 190 PRO A C 1
ATOM 1518 O O . PRO A 1 190 ? -8.671 -8.441 -16.458 1.00 90.12 190 PRO A O 1
ATOM 1521 N N . ALA A 1 191 ? -9.240 -8.280 -18.631 1.00 89.75 191 ALA A N 1
ATOM 1522 C CA . ALA A 1 191 ? -10.655 -8.059 -18.385 1.00 89.75 191 ALA A CA 1
ATOM 1523 C C . ALA A 1 191 ? -11.281 -9.238 -17.621 1.00 89.75 191 ALA A C 1
ATOM 1525 O O . ALA A 1 191 ? -10.939 -10.403 -17.834 1.00 89.75 191 ALA A O 1
ATOM 1526 N N . ASN A 1 192 ? -12.229 -8.934 -16.738 1.00 85.69 192 ASN A N 1
ATOM 1527 C CA . ASN A 1 192 ? -13.074 -9.947 -16.122 1.00 85.69 192 ASN A CA 1
ATOM 1528 C C . ASN A 1 192 ? -14.308 -10.159 -17.005 1.00 85.69 192 ASN A C 1
ATOM 1530 O O . ASN A 1 192 ? -15.109 -9.238 -17.179 1.00 85.69 192 ASN A O 1
ATOM 1534 N N . ILE A 1 193 ? -14.450 -11.363 -17.561 1.00 86.06 193 ILE A N 1
ATOM 1535 C CA . ILE A 1 193 ? -15.543 -11.734 -18.463 1.00 86.06 193 ILE A CA 1
ATOM 1536 C C . ILE A 1 193 ? -16.389 -12.813 -17.785 1.00 86.06 193 ILE A C 1
ATOM 1538 O O . ILE A 1 193 ? -15.885 -13.889 -17.466 1.00 86.06 193 ILE A O 1
ATOM 1542 N N . GLN A 1 194 ? -17.679 -12.539 -17.591 1.00 83.81 194 GLN A N 1
ATOM 1543 C CA . GLN A 1 194 ? -18.665 -13.491 -17.072 1.00 83.81 194 GLN A CA 1
ATOM 1544 C C . GLN A 1 194 ? -19.800 -13.646 -18.083 1.00 83.81 194 GLN A C 1
ATOM 1546 O O . GLN A 1 194 ? -20.326 -12.651 -18.579 1.00 83.81 194 GLN A O 1
ATOM 1551 N N . ASP A 1 195 ? -20.142 -14.889 -18.433 1.00 86.69 195 ASP A N 1
ATOM 1552 C CA . ASP A 1 195 ? -21.194 -15.222 -19.408 1.00 86.69 195 ASP A CA 1
ATOM 1553 C C . ASP A 1 195 ? -21.081 -14.446 -20.739 1.00 86.69 195 ASP A C 1
ATOM 1555 O O . ASP A 1 195 ? -22.068 -13.992 -21.318 1.00 86.69 195 ASP A O 1
ATOM 1559 N N . GLY A 1 196 ? -19.845 -14.251 -21.216 1.00 85.81 196 GLY A N 1
ATOM 1560 C CA . GLY A 1 196 ? -19.548 -13.518 -22.452 1.00 85.81 196 GLY A CA 1
ATOM 1561 C C . GLY A 1 196 ? -19.661 -11.992 -22.350 1.00 85.81 196 GLY A C 1
ATOM 1562 O O . GLY A 1 196 ? -19.489 -11.309 -23.357 1.00 85.81 196 GLY A O 1
ATOM 1563 N N . LYS A 1 197 ? -19.922 -11.439 -21.160 1.00 87.69 197 LYS A N 1
ATOM 1564 C CA . LYS A 1 197 ? -19.968 -9.994 -20.904 1.00 87.69 197 LYS A CA 1
ATOM 1565 C C . LYS A 1 197 ? -18.745 -9.542 -20.121 1.00 87.69 197 LYS A C 1
ATOM 1567 O O . LYS A 1 197 ? -18.377 -10.156 -19.121 1.00 87.69 197 LYS A O 1
ATOM 1572 N N . VAL A 1 198 ? -18.145 -8.439 -20.557 1.00 87.88 198 VAL A N 1
ATOM 1573 C CA . VAL A 1 198 ? -17.093 -7.758 -19.799 1.00 87.88 198 VAL A CA 1
ATOM 1574 C C . VAL A 1 198 ? -17.744 -7.076 -18.600 1.00 87.88 198 VAL A C 1
ATOM 1576 O O . VAL A 1 198 ? -18.569 -6.182 -18.767 1.00 87.88 198 VAL A O 1
ATOM 1579 N N . ILE A 1 199 ? -17.400 -7.527 -17.396 1.00 85.56 199 ILE A N 1
ATOM 1580 C CA . ILE A 1 199 ? -17.872 -6.933 -16.135 1.00 85.56 199 ILE A CA 1
ATOM 1581 C C . ILE A 1 199 ? -16.811 -6.042 -15.476 1.00 85.56 199 ILE A C 1
ATOM 1583 O O . ILE A 1 199 ? -17.120 -5.289 -14.559 1.00 85.56 199 ILE A O 1
ATOM 1587 N N . ARG A 1 200 ? -15.562 -6.123 -15.946 1.00 87.56 200 ARG A N 1
ATOM 1588 C CA . ARG A 1 200 ? -14.474 -5.185 -15.650 1.00 87.56 200 ARG A CA 1
ATOM 1589 C C . ARG A 1 200 ? -13.497 -5.194 -16.820 1.00 87.56 200 ARG A C 1
ATOM 1591 O O . ARG A 1 200 ? -13.063 -6.275 -17.219 1.00 87.56 200 ARG A O 1
ATOM 1598 N N . ASP A 1 201 ? -13.118 -4.023 -17.312 1.00 89.75 201 ASP A N 1
ATOM 1599 C CA . ASP A 1 201 ? -12.114 -3.892 -18.370 1.00 89.75 201 ASP A CA 1
ATOM 1600 C C . ASP A 1 201 ? -10.716 -4.312 -17.909 1.00 89.75 201 ASP A C 1
ATOM 1602 O O . ASP A 1 201 ? -10.435 -4.412 -16.711 1.00 89.75 201 ASP A O 1
ATOM 1606 N N . ALA A 1 202 ? -9.828 -4.574 -18.868 1.00 91.75 202 ALA A N 1
ATOM 1607 C CA . ALA A 1 202 ? -8.418 -4.778 -18.568 1.00 91.75 202 ALA A CA 1
ATOM 1608 C C . ALA A 1 202 ? -7.801 -3.493 -17.995 1.00 91.75 202 ALA A C 1
ATOM 1610 O O . ALA A 1 202 ? -8.174 -2.386 -18.380 1.00 91.75 202 ALA A O 1
ATOM 1611 N N . VAL A 1 203 ? -6.855 -3.646 -17.073 1.00 92.69 203 VAL A N 1
ATOM 1612 C CA . VAL A 1 203 ? -6.192 -2.532 -16.392 1.00 92.69 203 VAL A CA 1
ATOM 1613 C C . VAL A 1 203 ? -4.690 -2.727 -16.478 1.00 92.69 203 VAL A C 1
ATOM 1615 O O . VAL A 1 203 ? -4.146 -3.672 -15.913 1.00 92.69 203 VAL A O 1
ATOM 1618 N N . THR A 1 204 ?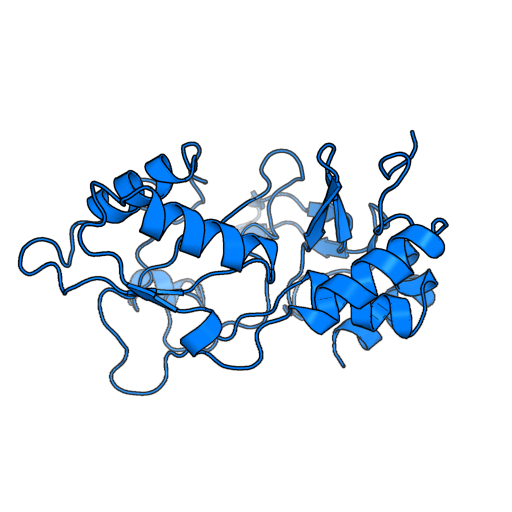 -4.034 -1.812 -17.180 1.00 93.88 204 THR A N 1
ATOM 1619 C CA . THR A 1 204 ? -2.582 -1.764 -17.374 1.00 93.88 204 THR A CA 1
ATOM 1620 C C . THR A 1 204 ? -2.007 -0.576 -16.610 1.00 93.88 204 THR A C 1
ATOM 1622 O O . THR A 1 204 ? -2.714 0.387 -16.313 1.00 93.88 204 THR A O 1
ATOM 1625 N N . GLY A 1 205 ? -0.752 -0.660 -16.186 1.00 94.44 205 GLY A N 1
ATOM 1626 C CA . GLY A 1 205 ? -0.101 0.415 -15.439 1.00 94.44 205 GLY A CA 1
ATOM 1627 C C . GLY A 1 205 ? 1.233 -0.009 -14.832 1.00 94.44 205 GLY A C 1
ATOM 1628 O O . GLY A 1 205 ? 1.648 -1.165 -14.986 1.00 94.44 205 GLY A O 1
ATOM 1629 N N . PRO A 1 206 ? 1.853 0.891 -14.065 1.00 95.62 206 PRO A N 1
ATOM 1630 C CA . PRO A 1 206 ? 3.060 0.570 -13.332 1.00 95.62 206 PRO A CA 1
ATOM 1631 C C . PRO A 1 206 ? 2.771 -0.262 -12.076 1.00 95.62 206 PRO A C 1
ATOM 1633 O O . PRO A 1 206 ? 1.629 -0.362 -11.610 1.00 95.62 206 PRO A O 1
ATOM 1636 N N . VAL A 1 207 ? 3.828 -0.856 -11.527 1.00 96.25 207 VAL A N 1
ATOM 1637 C CA . VAL A 1 207 ? 3.855 -1.365 -10.152 1.00 96.25 207 VAL A CA 1
ATOM 1638 C C . VAL A 1 207 ? 4.162 -0.226 -9.189 1.00 96.25 207 VAL A C 1
ATOM 1640 O O . VAL A 1 207 ? 3.461 -0.106 -8.194 1.00 96.25 207 VAL A O 1
ATOM 1643 N N . PHE A 1 208 ? 5.139 0.632 -9.495 1.00 96.62 208 PHE A N 1
ATOM 1644 C CA . PHE A 1 208 ? 5.458 1.811 -8.686 1.00 96.62 208 PHE A CA 1
ATOM 1645 C C . PHE A 1 208 ? 5.063 3.106 -9.392 1.00 96.62 208 PHE A C 1
ATOM 1647 O O . PHE A 1 208 ? 5.314 3.301 -10.578 1.00 96.62 208 PHE A O 1
ATOM 1654 N N . SER A 1 209 ? 4.458 4.024 -8.655 1.00 94.75 209 SER A N 1
ATOM 1655 C CA . SER A 1 209 ? 4.137 5.362 -9.152 1.00 94.75 209 SER A CA 1
ATOM 1656 C C . SER A 1 209 ? 4.305 6.379 -8.041 1.00 94.75 209 SER A C 1
ATOM 1658 O O . SER A 1 209 ? 4.052 6.053 -6.886 1.00 94.75 209 SER A O 1
ATOM 1660 N N . VAL A 1 210 ? 4.667 7.607 -8.391 1.00 94.25 210 VAL A N 1
ATOM 1661 C CA . VAL A 1 210 ? 4.781 8.721 -7.445 1.00 94.25 210 VAL A CA 1
ATOM 1662 C C . VAL A 1 210 ? 3.695 9.731 -7.776 1.00 94.25 210 VAL A C 1
ATOM 1664 O O . VAL A 1 210 ? 3.491 10.053 -8.950 1.00 94.25 210 VAL A O 1
ATOM 1667 N N . ASP A 1 211 ? 2.947 10.171 -6.768 1.00 90.44 211 ASP A N 1
ATOM 1668 C CA . ASP A 1 211 ? 1.910 11.182 -6.964 1.00 90.44 211 ASP A CA 1
ATOM 1669 C C . ASP A 1 211 ? 2.460 12.617 -6.905 1.00 90.44 211 ASP A C 1
ATOM 1671 O O . ASP A 1 211 ? 3.654 12.856 -6.723 1.00 90.44 211 ASP A O 1
ATOM 1675 N N . SER A 1 212 ? 1.584 13.601 -7.118 1.00 89.12 212 SER A N 1
ATOM 1676 C CA . SER A 1 212 ? 1.963 15.019 -7.125 1.00 89.12 212 SER A CA 1
ATOM 1677 C C . SER A 1 212 ? 2.466 15.537 -5.778 1.00 89.12 212 SER A C 1
ATOM 1679 O O . SER A 1 212 ? 3.123 16.574 -5.751 1.00 89.12 212 SER A O 1
ATOM 1681 N N . ASP A 1 213 ? 2.153 14.831 -4.691 1.00 90.38 213 ASP A N 1
ATOM 1682 C CA . ASP A 1 213 ? 2.545 15.172 -3.325 1.00 90.38 213 ASP A CA 1
ATOM 1683 C C . ASP A 1 213 ? 3.821 14.421 -2.899 1.00 90.38 213 ASP A C 1
ATOM 1685 O O . ASP A 1 213 ? 4.178 14.425 -1.723 1.00 90.38 213 ASP A O 1
ATOM 1689 N N . ASP A 1 214 ? 4.520 13.806 -3.862 1.00 93.62 214 ASP A N 1
ATOM 1690 C CA . ASP A 1 214 ? 5.751 13.033 -3.678 1.00 93.62 214 ASP A CA 1
ATOM 1691 C C . ASP A 1 214 ? 5.574 11.756 -2.842 1.00 93.62 214 ASP A C 1
ATOM 1693 O O . ASP A 1 214 ? 6.517 11.286 -2.210 1.00 93.62 214 ASP A O 1
ATOM 1697 N N . ASN A 1 215 ? 4.373 11.163 -2.841 1.00 93.38 215 ASN A N 1
ATOM 1698 C CA . ASN A 1 215 ? 4.134 9.886 -2.169 1.00 93.38 215 ASN A CA 1
ATOM 1699 C C . ASN A 1 215 ? 4.318 8.717 -3.135 1.00 93.38 215 ASN A C 1
ATOM 1701 O O . ASN A 1 215 ? 3.727 8.687 -4.221 1.00 93.38 215 ASN A O 1
ATOM 1705 N N . LEU A 1 216 ? 5.084 7.712 -2.709 1.00 95.69 216 LEU A N 1
ATOM 1706 C CA . LEU A 1 216 ? 5.198 6.450 -3.427 1.00 95.69 216 LEU A CA 1
ATOM 1707 C C . LEU A 1 216 ? 3.919 5.624 -3.257 1.00 95.69 216 LEU A C 1
ATOM 1709 O O . LEU A 1 216 ? 3.448 5.385 -2.147 1.00 95.69 216 LEU A O 1
ATOM 1713 N N . HIS A 1 217 ? 3.410 5.102 -4.364 1.00 95.25 217 HIS A N 1
ATOM 1714 C CA . HIS A 1 217 ? 2.351 4.108 -4.401 1.00 95.25 217 HIS A CA 1
ATOM 1715 C C . HIS A 1 217 ? 2.843 2.818 -5.053 1.00 95.25 217 HIS A C 1
ATOM 1717 O O . HIS A 1 217 ? 3.590 2.852 -6.033 1.00 95.25 217 HIS A O 1
ATOM 1723 N N . MET A 1 218 ? 2.365 1.686 -4.533 1.00 95.56 218 MET A N 1
ATOM 1724 C CA . MET A 1 218 ? 2.619 0.362 -5.085 1.00 95.56 218 MET A CA 1
ATOM 1725 C C . MET A 1 218 ? 1.310 -0.334 -5.454 1.00 95.56 218 MET A C 1
ATOM 1727 O O . MET A 1 218 ? 0.454 -0.557 -4.600 1.00 95.56 218 MET A O 1
ATOM 1731 N N . ARG A 1 219 ? 1.189 -0.756 -6.712 1.00 94.88 219 ARG A N 1
ATOM 1732 C CA . ARG A 1 219 ? 0.081 -1.557 -7.231 1.00 94.88 219 ARG A CA 1
ATOM 1733 C C . ARG A 1 219 ? 0.582 -2.948 -7.593 1.00 94.88 219 ARG A C 1
ATOM 1735 O O . ARG A 1 219 ? 1.260 -3.127 -8.603 1.00 94.88 219 ARG A O 1
ATOM 1742 N N . TYR A 1 220 ? 0.212 -3.943 -6.795 1.00 93.88 220 TYR A N 1
ATOM 1743 C CA . TYR A 1 220 ? 0.736 -5.295 -6.952 1.00 93.88 220 TYR A CA 1
ATOM 1744 C C . TYR A 1 220 ? -0.297 -6.380 -6.633 1.00 93.88 220 TYR A C 1
ATOM 1746 O O . TYR A 1 220 ? -1.217 -6.180 -5.838 1.00 93.88 220 TYR A O 1
ATOM 1754 N N . THR A 1 221 ? -0.131 -7.556 -7.243 1.00 91.69 221 THR A N 1
ATOM 1755 C CA . THR A 1 221 ? -0.828 -8.784 -6.851 1.00 91.69 221 THR A CA 1
ATOM 1756 C C . THR A 1 221 ? 0.000 -10.024 -7.196 1.00 91.69 221 THR A C 1
ATOM 1758 O O . THR A 1 221 ? 0.506 -10.160 -8.305 1.00 91.69 221 THR A O 1
ATOM 1761 N N . ALA A 1 222 ? 0.082 -10.973 -6.262 1.00 89.06 222 ALA A N 1
ATOM 1762 C CA . ALA A 1 222 ? 0.752 -12.265 -6.438 1.00 89.06 222 ALA A CA 1
ATOM 1763 C C . ALA A 1 222 ? -0.118 -13.306 -7.173 1.00 89.06 222 ALA A C 1
ATOM 1765 O O . ALA A 1 222 ? 0.150 -14.511 -7.140 1.00 89.06 222 ALA A O 1
ATOM 1766 N N . ARG A 1 223 ? -1.211 -12.880 -7.817 1.00 81.19 223 ARG A N 1
ATOM 1767 C CA . ARG A 1 223 ? -2.041 -13.780 -8.621 1.00 81.19 223 ARG A CA 1
ATOM 1768 C C . ARG A 1 223 ? -1.247 -14.261 -9.834 1.00 81.19 223 ARG A C 1
ATOM 1770 O O . ARG A 1 223 ? -0.843 -13.480 -10.679 1.00 81.19 223 ARG A O 1
ATOM 1777 N N . THR A 1 224 ? -1.071 -15.574 -9.941 1.00 70.44 224 THR A N 1
ATOM 1778 C CA . THR A 1 224 ? -0.370 -16.206 -11.073 1.00 70.44 224 THR A CA 1
ATOM 1779 C C . THR A 1 224 ? -1.278 -16.455 -12.270 1.00 70.44 224 THR A C 1
ATOM 1781 O O . THR A 1 224 ? -0.819 -16.589 -13.400 1.00 70.44 224 THR A O 1
ATOM 1784 N N . ARG A 1 225 ? -2.590 -16.531 -12.031 1.00 67.25 225 ARG A N 1
ATOM 1785 C CA . ARG A 1 225 ? -3.599 -16.590 -13.085 1.00 67.25 225 ARG A CA 1
ATOM 1786 C C . ARG A 1 225 ? -4.047 -15.171 -13.373 1.00 67.25 225 ARG A C 1
ATOM 1788 O O . ARG A 1 225 ? -4.433 -14.467 -12.441 1.00 67.25 225 ARG A O 1
ATOM 1795 N N . SER A 1 226 ? -4.048 -14.806 -14.651 1.00 76.31 226 SER A N 1
ATOM 1796 C CA . SER A 1 226 ? -4.593 -13.529 -15.111 1.00 76.31 226 SER A CA 1
ATOM 1797 C C . SER A 1 226 ? -3.765 -12.309 -14.684 1.00 76.31 226 SER A C 1
ATOM 1799 O O . SER A 1 226 ? -4.352 -11.291 -14.346 1.00 76.31 226 SER A O 1
ATOM 1801 N N . ILE A 1 227 ? -2.431 -12.396 -14.685 1.00 89.50 227 ILE A N 1
ATOM 1802 C CA . ILE A 1 227 ? -1.548 -11.219 -14.680 1.00 89.50 227 ILE A CA 1
ATOM 1803 C C . ILE A 1 227 ? -0.586 -11.355 -15.851 1.00 89.50 227 ILE A C 1
ATOM 1805 O O . ILE A 1 227 ? 0.056 -12.392 -16.018 1.00 89.50 227 ILE A O 1
ATOM 1809 N N . GLU A 1 228 ? -0.521 -10.312 -16.662 1.00 93.50 228 GLU A N 1
ATOM 1810 C CA . GLU A 1 228 ? 0.336 -10.207 -17.832 1.00 93.50 228 GLU A CA 1
ATOM 1811 C C . GLU A 1 228 ? 1.406 -9.161 -17.531 1.00 93.50 228 GLU A C 1
ATOM 1813 O O . GLU A 1 228 ? 1.100 -8.010 -17.222 1.00 93.50 228 GLU A O 1
ATOM 1818 N N . TRP A 1 229 ? 2.665 -9.577 -17.583 1.00 95.19 229 TRP A N 1
ATOM 1819 C CA . TRP A 1 229 ? 3.806 -8.677 -17.467 1.00 95.19 229 TRP A CA 1
ATOM 1820 C C . TRP A 1 229 ? 4.262 -8.283 -18.861 1.00 95.19 229 TRP A C 1
ATOM 1822 O O . TRP A 1 229 ? 4.125 -9.074 -19.798 1.00 95.19 229 TRP A O 1
ATOM 1832 N N . LEU A 1 230 ? 4.809 -7.078 -18.999 1.00 96.81 230 LEU A N 1
ATOM 1833 C CA . LEU A 1 230 ? 5.468 -6.702 -20.239 1.00 96.81 230 LEU A CA 1
ATOM 1834 C C . LEU A 1 230 ? 6.580 -7.713 -20.561 1.00 96.81 230 LEU A C 1
ATOM 1836 O O . LEU A 1 230 ? 7.413 -8.007 -19.704 1.00 96.81 230 LEU A O 1
ATOM 1840 N N . ASP A 1 231 ? 6.597 -8.211 -21.800 1.00 96.81 231 ASP A N 1
ATOM 1841 C CA . ASP A 1 231 ? 7.626 -9.126 -22.311 1.00 96.81 231 ASP A CA 1
ATOM 1842 C C . ASP A 1 231 ? 8.929 -8.365 -22.616 1.00 96.81 231 ASP A C 1
ATOM 1844 O O . ASP A 1 231 ? 9.330 -8.159 -23.761 1.00 96.81 231 ASP A O 1
ATOM 1848 N N . ASP A 1 232 ? 9.540 -7.859 -21.549 1.00 98.31 232 ASP A N 1
ATOM 1849 C CA . ASP A 1 232 ? 10.793 -7.120 -21.530 1.00 98.31 232 ASP A CA 1
ATOM 1850 C C . ASP A 1 232 ? 11.722 -7.794 -20.506 1.00 98.31 232 ASP A C 1
ATOM 1852 O O . ASP A 1 232 ? 11.310 -7.988 -19.355 1.00 98.31 232 ASP A O 1
ATOM 1856 N N . PRO A 1 233 ? 12.963 -8.166 -20.881 1.00 98.25 233 PRO A N 1
ATOM 1857 C CA . PRO A 1 233 ? 13.862 -8.887 -19.984 1.00 98.25 233 PRO A CA 1
ATOM 1858 C C . PRO A 1 233 ? 14.079 -8.196 -18.635 1.00 98.25 233 PRO A C 1
ATOM 1860 O O . PRO A 1 233 ? 14.107 -8.874 -17.611 1.00 98.25 233 PRO A O 1
ATOM 1863 N N . LEU A 1 234 ? 14.177 -6.863 -18.618 1.00 98.25 234 LEU A N 1
ATOM 1864 C CA . LEU A 1 234 ? 14.417 -6.107 -17.392 1.00 98.25 234 LEU A CA 1
ATOM 1865 C C . LEU A 1 234 ? 13.163 -6.053 -16.512 1.00 98.25 234 LEU A C 1
ATOM 1867 O O . LEU A 1 234 ? 13.276 -6.135 -15.293 1.00 98.25 234 LEU A O 1
ATOM 1871 N N . VAL A 1 235 ? 11.965 -5.958 -17.104 1.00 98.12 235 VAL A N 1
ATOM 1872 C CA . VAL A 1 235 ? 10.702 -6.027 -16.341 1.00 98.12 235 VAL A CA 1
ATOM 1873 C C . VAL A 1 235 ? 10.530 -7.400 -15.701 1.00 98.12 235 VAL A C 1
ATOM 1875 O O . VAL A 1 235 ? 10.155 -7.487 -14.533 1.00 98.12 235 VAL A O 1
ATOM 1878 N N . LEU A 1 236 ? 10.817 -8.475 -16.438 1.00 97.25 236 LEU A N 1
ATOM 1879 C CA . LEU A 1 236 ? 10.701 -9.838 -15.921 1.00 97.25 236 LEU A CA 1
ATOM 1880 C C . LEU A 1 236 ? 11.716 -10.111 -14.805 1.00 97.25 236 LEU A C 1
ATOM 1882 O O . LEU A 1 236 ? 11.338 -10.675 -13.779 1.00 97.25 236 LEU A O 1
ATOM 1886 N N . GLU A 1 237 ? 12.957 -9.649 -14.968 1.00 98.25 237 GLU A N 1
ATOM 1887 C CA . GLU A 1 237 ? 14.001 -9.729 -13.942 1.00 98.25 237 GLU A CA 1
ATOM 1888 C C . GLU A 1 237 ? 13.631 -8.920 -12.689 1.00 98.25 237 GLU A C 1
ATOM 1890 O O . GLU A 1 237 ? 13.714 -9.431 -11.574 1.00 98.25 237 GLU A O 1
ATOM 1895 N N . ALA A 1 238 ? 13.147 -7.685 -12.856 1.00 97.88 238 ALA A N 1
ATOM 1896 C CA . ALA A 1 238 ? 12.702 -6.843 -11.747 1.00 97.88 238 ALA A CA 1
ATOM 1897 C C . ALA A 1 238 ? 11.497 -7.445 -11.005 1.00 97.88 238 ALA A C 1
ATOM 1899 O O . ALA A 1 238 ? 11.419 -7.382 -9.779 1.00 97.88 238 ALA A O 1
ATOM 1900 N N . LYS A 1 239 ? 10.562 -8.062 -11.738 1.00 96.06 239 LYS A N 1
ATOM 1901 C CA . LYS A 1 239 ? 9.423 -8.798 -11.174 1.00 96.06 239 LYS A CA 1
ATOM 1902 C C . LYS A 1 239 ? 9.888 -10.000 -10.352 1.00 96.06 239 LYS A C 1
ATOM 1904 O O . LYS A 1 239 ? 9.340 -10.229 -9.278 1.00 96.06 239 LYS A O 1
ATOM 1909 N N . ASP A 1 240 ? 10.869 -10.758 -10.836 1.00 95.75 240 ASP A N 1
ATOM 1910 C CA . ASP A 1 240 ? 11.440 -11.873 -10.074 1.00 95.75 240 ASP A CA 1
ATOM 1911 C C . ASP A 1 240 ? 12.180 -11.356 -8.827 1.00 95.75 240 ASP A C 1
ATOM 1913 O O . ASP A 1 240 ? 11.980 -11.889 -7.742 1.00 95.75 240 ASP A O 1
ATOM 1917 N N . ALA A 1 241 ? 12.922 -10.249 -8.933 1.00 97.31 241 ALA A N 1
ATOM 1918 C CA . ALA A 1 241 ? 13.585 -9.617 -7.792 1.00 97.31 241 ALA A CA 1
ATOM 1919 C C . ALA A 1 241 ? 12.614 -9.066 -6.732 1.00 97.31 241 ALA A C 1
ATOM 1921 O O . ALA A 1 241 ? 12.966 -9.042 -5.560 1.00 97.31 241 ALA A O 1
ATOM 1922 N N . LEU A 1 242 ? 11.410 -8.626 -7.118 1.00 95.12 242 LEU A N 1
ATOM 1923 C CA . LEU A 1 242 ? 10.365 -8.181 -6.183 1.00 95.12 242 LEU A CA 1
ATOM 1924 C C . LEU A 1 242 ? 9.776 -9.347 -5.365 1.00 95.12 242 LEU A C 1
ATOM 1926 O O . LEU A 1 242 ? 9.158 -9.122 -4.327 1.00 95.12 242 LEU A O 1
ATOM 1930 N N . LEU A 1 243 ? 9.915 -10.578 -5.861 1.00 90.62 243 LEU A N 1
ATOM 1931 C CA . LEU A 1 243 ? 9.375 -11.795 -5.254 1.00 90.62 243 LEU A CA 1
ATOM 1932 C C . LEU A 1 243 ? 10.365 -12.522 -4.330 1.00 90.62 243 LEU A C 1
ATOM 1934 O O . LEU A 1 243 ? 9.952 -13.473 -3.662 1.00 90.62 243 LEU A O 1
ATOM 1938 N N . GLU A 1 244 ? 11.637 -12.118 -4.334 1.00 87.75 244 GLU A N 1
ATOM 1939 C CA . GLU A 1 244 ? 12.710 -12.646 -3.476 1.00 87.75 244 GLU A CA 1
ATOM 1940 C C . GLU A 1 244 ? 12.701 -12.007 -2.082 1.00 87.75 244 GLU A C 1
ATOM 1942 O O . GLU A 1 244 ? 12.881 -12.771 -1.104 1.00 87.75 244 GLU A O 1
#

Sequence (244 aa):
MNQYPENSPFNPDNESAYLHWRTNKLANHPVVFEELLVNIENPFAVSDQEKQQLLDKIKQCNMAIYQIKPLEKHAEDKGFLDELGKQFGLNHLDNNLYADEDAISSLKVTAEKAGKGYIPYTNRPIAWHTDGYYNTGQTQVRAMLLHCVQPAADGGSNQLLDHEMAYLMLRDKNPAYIEALSRPDAMSIPANIQDGKVIRDAVTGPVFSVDSDDNLHMRYTARTRSIEWLDDPLVLEAKDALLE

Secondary structure (DSSP, 8-state):
--SS-TT-TT-TT-HHHHHHHHHHHHHH---SGGGTEEEES-TTS--HHHHHHHHHHHHHHS--EEEE---TT-TT-THHHHHHHHHTT--S----TT--TTS-------HHHHHTT-GGGSSSPPPSB-TTTTS-GGG---------SS--SS--------HHHHHHHHHHH-HHHHHHHTSTTSEEE--EEETTEEEE--EEE-SEEE-TTS-EEE--B--SSS-EE-S-HHHHHHHHHHT-

Solvent-accessible surface area (backbone atoms only — not comparable to full-atom values): 14941 Å² total; per-residue (Å²): 127,80,78,51,58,99,74,30,47,82,31,84,88,33,56,70,39,26,56,53,47,50,52,54,41,67,76,57,44,76,87,53,73,72,71,36,56,42,74,42,92,40,60,82,62,67,48,72,66,52,50,50,55,43,52,52,30,27,73,50,46,76,44,59,45,76,45,65,74,84,54,91,90,39,77,87,53,62,63,52,56,54,49,36,32,44,78,75,67,58,76,77,72,69,72,48,100,72,34,40,102,82,38,56,62,82,79,49,74,37,75,73,54,32,73,72,69,42,51,77,20,38,96,55,88,78,74,64,64,33,78,53,60,84,44,54,89,91,63,54,60,88,76,85,89,84,82,83,80,69,79,57,97,69,75,82,78,84,86,87,76,44,63,66,56,56,51,49,56,43,36,74,74,37,52,65,33,50,58,35,34,40,29,64,64,31,37,30,34,63,54,44,69,56,98,91,37,79,79,38,75,59,45,67,23,36,34,40,49,53,48,98,86,67,46,83,45,67,46,44,63,69,57,82,72,73,55,47,64,42,98,39,74,59,38,50,50,34,54,52,62,74,73,110

Nearest PDB structures (foldseek):
  6npb-assembly1_A  TM=6.402E-01  e=4.785E-03  Leisingera caerulea
  1jr7-assembly1_A  TM=4.656E-01  e=5.703E-02  Escherichia coli
  6nop-assembly1_A  TM=4.000E-01  e=5.191E+00  Cyanothece

Foldseek 3Di:
DPLFDPLFLLPLVNVVSVVVVVVQLVVQADDDQVLQEAEAAALLDGDPVSVVSQVVNCVNQVGHHYDYDQPPVCLPPCVSVVSNCVVVVNPDADLPPQQDPVSHHDQEQDPVVVVVVDPSNHPDDFFDFDPCLLPAPVRDDPDDDDDCSDDDPDDPDDDDHRVVVLVSQLVVVPSVLSVLQQDQQFKKAAFDADPNDGPGHIYTGGQWGADPVSDIDGGDGPDPPRMDGPPDPSSVVSVVVSVD

pLDDT: mean 89.64, std 10.18, range [41.31, 98.5]

Mean predicted aligned error: 5.35 Å